Protein AF-0000000074529314 (afdb_homodimer)

Organism: Naegleria gruberi (NCBI:txid5762)

InterPro domains:
  IPR005031 Coenzyme Q-binding protein COQ10, START domain [PF03364] (1-123)
  IPR023393 START-like domain superfamily [G3DSA:3.30.530.20] (1-123)
  IPR044996 Coenzyme Q-binding protein COQ10-like [PTHR12901] (1-123)
  IPR044996 Coenzyme Q-binding protein COQ10-like [cd07813] (1-123)

Structure (mmCIF, N/CA/C/O backbone):
data_AF-0000000074529314-model_v1
#
loop_
_entity.id
_entity.type
_entity.pdbx_description
1 polymer 'Predicted protein'
#
loop_
_atom_site.group_PDB
_atom_site.id
_atom_site.type_symbol
_atom_site.label_atom_id
_atom_site.label_alt_id
_atom_site.label_comp_id
_atom_site.label_asym_id
_atom_site.label_entity_id
_atom_site.label_seq_id
_atom_site.pdbx_PDB_ins_code
_atom_site.Cartn_x
_atom_site.Cartn_y
_atom_site.Cartn_z
_atom_site.occupancy
_atom_site.B_iso_or_equiv
_atom_site.auth_seq_id
_atom_site.auth_comp_id
_atom_site.auth_asym_id
_atom_site.auth_atom_id
_atom_site.pdbx_PDB_model_num
ATOM 1 N N . GLN A 1 1 ? -5.234 12.711 -14.859 1 78.81 1 GLN A N 1
ATOM 2 C CA . GLN A 1 1 ? -4.031 11.891 -14.789 1 78.81 1 GLN A CA 1
ATOM 3 C C . GLN A 1 1 ? -3.893 11.234 -13.422 1 78.81 1 GLN A C 1
ATOM 5 O O . GLN A 1 1 ? -4.531 11.656 -12.453 1 78.81 1 GLN A O 1
ATOM 10 N N . VAL A 1 2 ? -3.234 10.141 -13.375 1 79.94 2 VAL A N 1
ATOM 11 C CA . VAL A 1 2 ? -3.068 9.375 -12.148 1 79.94 2 VAL A CA 1
ATOM 12 C C . VAL A 1 2 ? -2.492 10.266 -11.047 1 79.94 2 VAL A C 1
ATOM 14 O O . VAL A 1 2 ? -2.93 10.203 -9.898 1 79.94 2 VAL A O 1
ATOM 17 N N . PHE A 1 3 ? -1.657 11.188 -11.461 1 88.38 3 PHE A N 1
ATOM 18 C CA . PHE A 1 3 ? -1.06 12.094 -10.484 1 88.38 3 PHE A CA 1
ATOM 19 C C . PHE A 1 3 ? -2.129 12.945 -9.812 1 88.38 3 PHE A C 1
ATOM 21 O O . PHE A 1 3 ? -2.078 13.172 -8.602 1 88.38 3 PHE A O 1
ATOM 28 N N . SER A 1 4 ? -3.033 13.422 -10.562 1 88.38 4 SER A N 1
ATOM 29 C CA . SER A 1 4 ? -4.07 14.305 -10.031 1 88.38 4 SER A CA 1
ATOM 30 C C . SER A 1 4 ? -4.906 13.594 -8.977 1 88.38 4 SER A C 1
ATOM 32 O O . SER A 1 4 ? -5.359 14.219 -8.016 1 88.38 4 SER A O 1
ATOM 34 N N . VAL A 1 5 ? -5.07 12.375 -9.164 1 85.94 5 VAL A N 1
ATOM 35 C CA . VAL A 1 5 ? -5.852 11.594 -8.211 1 85.94 5 VAL A CA 1
ATOM 36 C C . VAL A 1 5 ? -5.062 11.422 -6.918 1 85.94 5 VAL A C 1
ATOM 38 O O . VAL A 1 5 ? -5.578 11.68 -5.828 1 85.94 5 VAL A O 1
ATOM 41 N N . VAL A 1 6 ? -3.807 11.078 -7.059 1 90.19 6 VAL A N 1
ATOM 42 C CA . VAL A 1 6 ? -2.963 10.781 -5.906 1 90.19 6 VAL A CA 1
ATOM 43 C C . VAL A 1 6 ? -2.689 12.055 -5.117 1 90.19 6 VAL A C 1
ATOM 45 O O . VAL A 1 6 ? -2.625 12.031 -3.887 1 90.19 6 VAL A O 1
ATOM 48 N N . SER A 1 7 ? -2.615 13.141 -5.816 1 94.06 7 SER A N 1
ATOM 49 C CA . SER A 1 7 ? -2.232 14.391 -5.164 1 94.06 7 SER A CA 1
ATOM 50 C C . SER A 1 7 ? -3.449 15.109 -4.59 1 94.06 7 SER A C 1
ATOM 52 O O . SER A 1 7 ? -3.309 16.062 -3.814 1 94.06 7 SER A O 1
ATOM 54 N N . ASN A 1 8 ? -4.613 14.648 -4.941 1 92.62 8 ASN A N 1
ATOM 55 C CA . ASN A 1 8 ? -5.824 15.344 -4.52 1 92.62 8 ASN A CA 1
ATOM 56 C C . ASN A 1 8 ? -6.324 14.836 -3.172 1 92.62 8 ASN A C 1
ATOM 58 O O . ASN A 1 8 ? -7.387 14.219 -3.09 1 92.62 8 ASN A O 1
ATOM 62 N N . VAL A 1 9 ? -5.75 15.227 -2.129 1 95.31 9 VAL A N 1
ATOM 63 C CA . VAL A 1 9 ? -6.016 14.773 -0.769 1 95.31 9 VAL A CA 1
ATOM 64 C C . VAL A 1 9 ? -7.434 15.164 -0.362 1 95.31 9 VAL A C 1
ATOM 66 O O . VAL A 1 9 ? -8.125 14.414 0.331 1 95.31 9 VAL A O 1
ATOM 69 N N . ASN A 1 10 ? -7.906 16.25 -0.868 1 95.31 10 ASN A N 1
ATOM 70 C CA . ASN A 1 10 ? -9.227 16.75 -0.509 1 95.31 10 ASN A CA 1
ATOM 71 C C . ASN A 1 10 ? -10.32 15.734 -0.834 1 95.31 10 ASN A C 1
ATOM 73 O O . ASN A 1 10 ? -11.32 15.641 -0.115 1 95.31 10 ASN A O 1
ATOM 77 N N . ASP A 1 11 ? -10.078 14.953 -1.818 1 92.25 11 ASP A N 1
ATOM 78 C CA . ASP A 1 11 ? -11.141 14.086 -2.314 1 92.25 11 ASP A CA 1
ATOM 79 C C . ASP A 1 11 ? -10.938 12.641 -1.855 1 92.25 11 ASP A C 1
ATOM 81 O O . ASP A 1 11 ? -11.742 11.766 -2.164 1 92.25 11 ASP A O 1
ATOM 85 N N . TYR A 1 12 ? -10.016 12.359 -1.067 1 92.81 12 TYR A N 1
ATOM 86 C CA . TYR A 1 12 ? -9.766 10.992 -0.636 1 92.81 12 TYR A CA 1
ATOM 87 C C . TYR A 1 12 ? -10.977 10.414 0.076 1 92.81 12 TYR A C 1
ATOM 89 O O . TYR A 1 12 ? -11.312 9.234 -0.101 1 92.81 12 TYR A O 1
ATOM 97 N N . LYS A 1 13 ? -11.586 11.172 0.808 1 93.38 13 LYS A N 1
ATOM 98 C CA . LYS A 1 13 ? -12.75 10.734 1.578 1 93.38 13 LYS A CA 1
ATOM 99 C C . LYS A 1 13 ? -13.875 10.273 0.66 1 93.38 13 LYS A C 1
ATOM 101 O O . LYS A 1 13 ? -14.766 9.531 1.085 1 93.38 13 LYS A O 1
ATOM 106 N N . LEU A 1 14 ? -13.852 10.641 -0.565 1 87.5 14 LEU A N 1
ATOM 107 C CA . LEU A 1 14 ? -14.914 10.32 -1.514 1 87.5 14 LEU A CA 1
ATOM 108 C C . LEU A 1 14 ? -14.703 8.945 -2.129 1 87.5 14 LEU A C 1
ATOM 110 O O . LEU A 1 14 ? -15.656 8.289 -2.555 1 87.5 14 LEU A O 1
ATOM 114 N N . PHE A 1 15 ? -13.461 8.445 -2.045 1 82.19 15 PHE A N 1
ATOM 115 C CA . PHE A 1 15 ? -13.281 7.242 -2.85 1 82.19 15 PHE A CA 1
ATOM 116 C C . PHE A 1 15 ? -12.406 6.23 -2.119 1 82.19 15 PHE A C 1
ATOM 118 O O . PHE A 1 15 ? -12.258 5.094 -2.57 1 82.19 15 PHE A O 1
ATOM 125 N N . LEU A 1 16 ? -11.805 6.598 -1.088 1 82.12 16 LEU A N 1
ATOM 126 C CA . LEU A 1 16 ? -11.07 5.621 -0.292 1 82.12 16 LEU A CA 1
ATOM 127 C C . LEU A 1 16 ? -11.938 5.086 0.843 1 82.12 16 LEU A C 1
ATOM 129 O O . LEU A 1 16 ? -12.414 5.852 1.681 1 82.12 16 LEU A O 1
ATOM 133 N N . PRO A 1 17 ? -12.086 3.826 0.923 1 80.81 17 PRO A N 1
ATOM 134 C CA . PRO A 1 17 ? -13.047 3.244 1.863 1 80.81 17 PRO A CA 1
ATOM 135 C C . PRO A 1 17 ? -12.664 3.479 3.322 1 80.81 17 PRO A C 1
ATOM 137 O O . PRO A 1 17 ? -13.539 3.586 4.188 1 80.81 17 PRO A O 1
ATOM 140 N N . ASN A 1 18 ? -11.383 3.582 3.656 1 83.69 18 ASN A N 1
ATOM 141 C CA . ASN A 1 18 ? -10.984 3.688 5.055 1 83.69 18 ASN A CA 1
ATOM 142 C C . ASN A 1 18 ? -10.656 5.129 5.438 1 83.69 18 ASN A C 1
ATOM 144 O O . ASN A 1 18 ? -10.117 5.379 6.516 1 83.69 18 ASN A O 1
ATOM 148 N N . VAL A 1 19 ? -11.07 6.008 4.516 1 91.56 19 VAL A N 1
ATOM 149 C CA . VAL A 1 19 ? -10.828 7.418 4.812 1 91.56 19 VAL A CA 1
ATOM 150 C C . VAL A 1 19 ? -12.156 8.117 5.082 1 91.56 19 VAL A C 1
ATOM 152 O O . VAL A 1 19 ? -13.023 8.195 4.199 1 91.56 19 VAL A O 1
ATOM 155 N N . LYS A 1 20 ? -12.32 8.594 6.277 1 94.69 20 LYS A N 1
ATOM 156 C CA . LYS A 1 20 ? -13.562 9.227 6.703 1 94.69 20 LYS A CA 1
ATOM 157 C C . LYS A 1 20 ? -13.562 10.711 6.359 1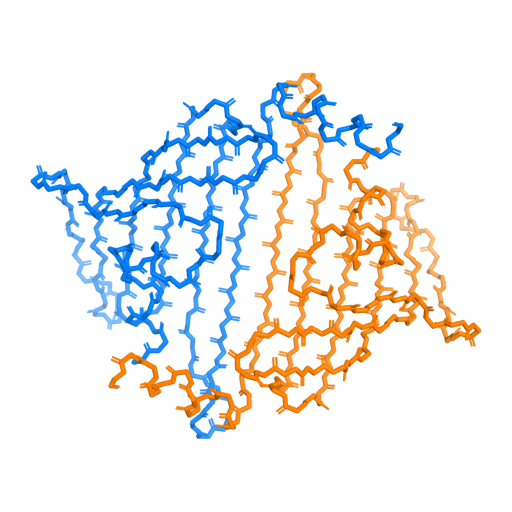 94.69 20 LYS A C 1
ATOM 159 O O . LYS A 1 20 ? -14.617 11.297 6.109 1 94.69 20 LYS A O 1
ATOM 164 N N . ASP A 1 21 ? -12.414 11.289 6.535 1 96.94 21 ASP A N 1
ATOM 165 C CA . ASP A 1 21 ? -12.242 12.703 6.23 1 96.94 21 ASP A CA 1
ATOM 166 C C . ASP A 1 21 ? -10.828 12.992 5.734 1 96.94 21 ASP A C 1
ATOM 168 O O . ASP A 1 21 ? -9.883 12.281 6.098 1 96.94 21 ASP A O 1
ATOM 172 N N . SER A 1 22 ? -10.75 13.984 4.898 1 97.94 22 SER A N 1
ATOM 173 C CA . SER A 1 22 ? -9.461 14.359 4.316 1 97.94 22 SER A CA 1
ATOM 174 C C . SER A 1 22 ? -9.492 15.781 3.779 1 97.94 22 SER A C 1
ATOM 176 O O . SER A 1 22 ? -10.484 16.203 3.186 1 97.94 22 SER A O 1
ATOM 178 N N . ALA A 1 23 ? -8.367 16.547 4.008 1 97.62 23 ALA A N 1
ATOM 179 C CA . ALA A 1 23 ? -8.258 17.875 3.441 1 97.62 23 ALA A CA 1
ATOM 180 C C . ALA A 1 23 ? -6.848 18.438 3.625 1 97.62 23 ALA A C 1
ATOM 182 O O . ALA A 1 23 ? -6.148 18.078 4.574 1 97.62 23 ALA A O 1
ATOM 183 N N . PHE A 1 24 ? -6.469 19.281 2.66 1 97.38 24 PHE A N 1
ATOM 184 C CA . PHE A 1 24 ? -5.336 20.156 2.943 1 97.38 24 PHE A CA 1
ATOM 185 C C . PHE A 1 24 ? -5.695 21.188 4.004 1 97.38 24 PHE A C 1
ATOM 187 O O . PHE A 1 24 ? -6.816 21.703 4.02 1 97.38 24 PHE A O 1
ATOM 194 N N . VAL A 1 25 ? -4.699 21.422 4.867 1 96.25 25 VAL A N 1
ATOM 195 C CA . VAL A 1 25 ? -4.926 22.438 5.887 1 96.25 25 VAL A CA 1
ATOM 196 C C . VAL A 1 25 ? -4.988 23.812 5.238 1 96.25 25 VAL A C 1
ATOM 198 O O . VAL A 1 25 ? -4.047 24.219 4.555 1 96.25 25 VAL A O 1
ATOM 201 N N . LYS A 1 26 ? -6.086 24.422 5.562 1 91.81 26 LYS A N 1
ATOM 202 C CA . LYS A 1 26 ? -6.23 25.781 5.027 1 91.81 26 LYS A CA 1
ATOM 203 C C . LYS A 1 26 ? -5.227 26.734 5.664 1 91.81 26 LYS A C 1
ATOM 205 O O . LYS A 1 26 ? -5.047 26.734 6.887 1 91.81 26 LYS A O 1
ATOM 210 N N . ASN A 1 27 ? -4.57 27.5 4.914 1 90.25 27 ASN A N 1
ATOM 211 C CA . ASN A 1 27 ? -3.598 28.5 5.371 1 90.25 27 ASN A CA 1
ATOM 212 C C . ASN A 1 27 ? -2.467 27.844 6.16 1 90.25 27 ASN A C 1
ATOM 214 O O . ASN A 1 27 ? -1.954 28.422 7.117 1 90.25 27 ASN A O 1
ATOM 218 N N . GLY A 1 28 ? -2.395 26.5 5.922 1 87.38 28 GLY A N 1
ATOM 219 C CA . GLY A 1 28 ? -1.282 25.828 6.574 1 87.38 28 GLY A CA 1
ATOM 220 C C . GLY A 1 28 ? 0.066 26.188 5.98 1 87.38 28 GLY A C 1
ATOM 221 O O . GLY A 1 28 ? 0.138 26.891 4.98 1 87.38 28 GLY A O 1
ATOM 222 N N . LYS A 1 29 ? 1.063 25.766 6.66 1 90.75 29 LYS A N 1
ATOM 223 C CA . LYS A 1 29 ? 2.422 26.016 6.184 1 90.75 29 LYS A CA 1
ATOM 224 C C . LYS A 1 29 ? 2.643 25.406 4.805 1 90.75 29 LYS A C 1
ATOM 226 O O . LYS A 1 29 ? 2.273 24.266 4.562 1 90.75 29 LYS A O 1
ATOM 231 N N . GLU A 1 30 ? 3.104 26.219 3.826 1 94.81 30 GLU A N 1
ATOM 232 C CA . GLU A 1 30 ? 3.443 25.781 2.479 1 94.81 30 GLU A CA 1
ATOM 233 C C . GLU A 1 30 ? 4.852 26.219 2.092 1 94.81 30 GLU A C 1
ATOM 235 O O . GLU A 1 30 ? 5.293 27.312 2.469 1 94.81 30 GLU A O 1
ATOM 240 N N . THR A 1 31 ? 5.562 25.344 1.551 1 97 31 THR A N 1
ATOM 241 C CA . THR A 1 31 ? 6.875 25.703 1.024 1 97 31 THR A CA 1
ATOM 242 C C . THR A 1 31 ? 7.016 25.266 -0.428 1 97 31 THR A C 1
ATOM 244 O O . THR A 1 31 ? 6.352 24.312 -0.862 1 97 31 THR A O 1
ATOM 247 N N . VAL A 1 32 ? 7.809 26.031 -1.172 1 96.56 32 VAL A N 1
ATOM 248 C CA . VAL A 1 32 ? 8.117 25.703 -2.562 1 96.56 32 VAL A CA 1
ATOM 249 C C . VAL A 1 32 ? 9.633 25.688 -2.764 1 96.56 32 VAL A C 1
ATOM 251 O O . VAL A 1 32 ? 10.336 26.609 -2.338 1 96.56 32 VAL A O 1
ATOM 254 N N . SER A 1 33 ? 10.055 24.594 -3.336 1 97.31 33 SER A N 1
ATOM 255 C CA . SER A 1 33 ? 11.492 24.516 -3.58 1 97.31 33 SER A CA 1
ATOM 256 C C . SER A 1 33 ? 11.875 25.203 -4.879 1 97.31 33 SER A C 1
ATOM 258 O O . SER A 1 33 ? 11.008 25.531 -5.699 1 97.31 33 SER A O 1
ATOM 260 N N . GLU A 1 34 ? 13.227 25.484 -4.98 1 96.25 34 GLU A N 1
ATOM 261 C CA . GLU A 1 34 ? 13.742 25.844 -6.293 1 96.25 34 GLU A CA 1
ATOM 262 C C . GLU A 1 34 ? 13.656 24.672 -7.27 1 96.25 34 GLU A C 1
ATOM 264 O O . GLU A 1 34 ? 13.656 23.516 -6.852 1 96.25 34 GLU A O 1
ATOM 269 N N . PRO A 1 35 ? 13.547 24.969 -8.602 1 96.06 35 PRO A N 1
ATOM 270 C CA . PRO A 1 35 ? 13.531 23.875 -9.578 1 96.06 35 PRO A CA 1
ATOM 271 C C . PRO A 1 35 ? 14.781 23.016 -9.516 1 96.06 35 PRO A C 1
ATOM 273 O O . PRO A 1 35 ? 15.883 23.531 -9.281 1 96.06 35 PRO A O 1
ATOM 276 N N . ASP A 1 36 ? 14.539 21.75 -9.656 1 94.5 36 ASP A N 1
ATOM 277 C CA . ASP A 1 36 ? 15.703 20.875 -9.719 1 94.5 36 ASP A CA 1
ATOM 278 C C . ASP A 1 36 ? 16.297 20.859 -11.125 1 94.5 36 ASP A C 1
ATOM 280 O O . ASP A 1 36 ? 16.016 21.75 -11.938 1 94.5 36 ASP A O 1
ATOM 284 N N . LYS A 1 37 ? 17.266 19.953 -11.484 1 94.06 37 LYS A N 1
ATOM 285 C CA . LYS A 1 37 ? 17.984 19.891 -12.758 1 94.06 37 LYS A CA 1
ATOM 286 C C . LYS A 1 37 ? 17.016 19.641 -13.914 1 94.06 37 LYS A C 1
ATOM 288 O O . LYS A 1 37 ? 17.297 20.047 -15.047 1 94.06 37 LYS A O 1
ATOM 293 N N . ASP A 1 38 ? 15.852 19 -13.609 1 94.25 38 ASP A N 1
ATOM 294 C CA . ASP A 1 38 ? 14.875 18.703 -14.648 1 94.25 38 ASP A CA 1
ATOM 295 C C . ASP A 1 38 ? 13.789 19.766 -14.703 1 94.25 38 ASP A C 1
ATOM 297 O O . ASP A 1 38 ? 12.781 19.609 -15.406 1 94.25 38 ASP A O 1
ATOM 301 N N . GLY A 1 39 ? 13.922 20.781 -13.844 1 96.19 39 GLY A N 1
ATOM 302 C CA . GLY A 1 39 ? 12.992 21.891 -13.836 1 96.19 39 GLY A CA 1
ATOM 303 C C . GLY A 1 39 ? 11.758 21.625 -13 1 96.19 39 GLY A C 1
ATOM 304 O O . GLY A 1 39 ?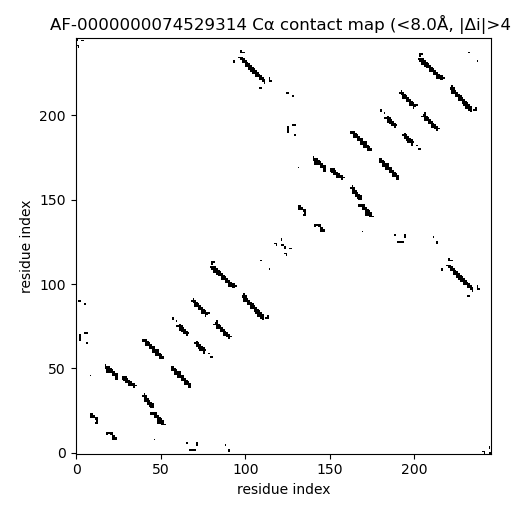 10.781 22.391 -13.062 1 96.19 39 GLY A O 1
ATOM 305 N N . LEU A 1 40 ? 11.789 20.531 -12.266 1 96.5 40 LEU A N 1
ATOM 306 C CA . LEU A 1 40 ? 10.633 20.188 -11.445 1 96.5 40 LEU A CA 1
ATOM 307 C C . LEU A 1 40 ? 10.727 20.859 -10.07 1 96.5 40 LEU A C 1
ATOM 309 O O . LEU A 1 40 ? 11.82 20.984 -9.516 1 96.5 40 LEU A O 1
ATOM 313 N N . VAL A 1 41 ? 9.609 21.234 -9.586 1 97.44 41 VAL A N 1
ATOM 314 C CA . VAL A 1 41 ? 9.531 21.922 -8.305 1 97.44 41 VAL A CA 1
ATOM 315 C C . VAL A 1 41 ? 8.789 21.047 -7.293 1 97.44 41 VAL A C 1
ATOM 317 O O . VAL A 1 41 ? 7.867 20.312 -7.656 1 97.44 41 VAL A O 1
ATOM 320 N N . GLU A 1 42 ? 9.219 21.172 -6.039 1 97.94 42 GLU A N 1
ATOM 321 C CA . GLU A 1 42 ? 8.5 20.516 -4.949 1 97.94 42 GLU A CA 1
ATOM 322 C C . GLU A 1 42 ? 7.684 21.516 -4.141 1 97.94 42 GLU A C 1
ATOM 324 O O . GLU A 1 42 ? 8.172 22.594 -3.805 1 97.94 42 GLU A O 1
ATOM 329 N N . LYS A 1 43 ? 6.5 21.141 -3.93 1 97.81 43 LYS A N 1
ATOM 330 C CA . LYS A 1 43 ? 5.621 21.922 -3.07 1 97.81 43 LYS A CA 1
ATOM 331 C C . LYS A 1 43 ? 5.199 21.125 -1.839 1 97.81 43 LYS A C 1
ATOM 333 O O . LYS A 1 43 ? 4.738 20 -1.957 1 97.81 43 LYS A O 1
ATOM 338 N N . SER A 1 44 ? 5.395 21.734 -0.715 1 98 44 SER A N 1
ATOM 339 C CA . SER A 1 44 ? 5.031 21.062 0.532 1 98 44 SER A CA 1
ATOM 340 C C . SER A 1 44 ? 3.889 21.797 1.232 1 98 44 SER A C 1
ATOM 342 O O . SER A 1 44 ? 3.875 23.031 1.296 1 98 44 SER A O 1
ATOM 344 N N . SER A 1 45 ? 2.945 21.016 1.639 1 97.81 45 SER A N 1
ATOM 345 C CA . SER A 1 45 ? 1.809 21.531 2.404 1 97.81 45 SER A CA 1
ATOM 346 C C . SER A 1 45 ? 1.393 20.547 3.49 1 97.81 45 SER A C 1
ATOM 348 O O . SER A 1 45 ? 1.812 19.375 3.479 1 97.81 45 SER A O 1
ATOM 350 N N . GLU A 1 46 ? 0.565 21.047 4.344 1 97.81 46 GLU A N 1
ATOM 351 C CA . GLU A 1 46 ? 0.014 20.188 5.383 1 97.81 46 GLU A CA 1
ATOM 352 C C . GLU A 1 46 ? -1.391 19.719 5.023 1 97.81 46 GLU A C 1
ATOM 354 O O . GLU A 1 46 ? -2.188 20.484 4.477 1 97.81 46 GLU A O 1
ATOM 359 N N . ALA A 1 47 ? -1.603 18.453 5.324 1 97.75 47 ALA A N 1
ATOM 360 C CA . ALA A 1 47 ? -2.928 17.859 5.137 1 97.75 47 ALA A CA 1
ATOM 361 C C . ALA A 1 47 ? -3.297 16.953 6.301 1 97.75 47 ALA A C 1
ATOM 363 O O . ALA A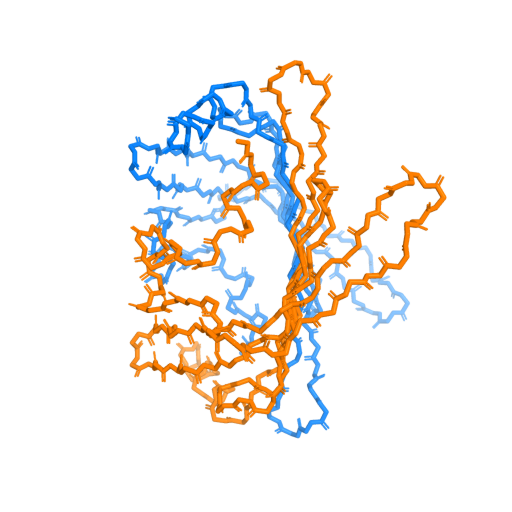 1 47 ? -2.42 16.438 7 1 97.75 47 ALA A O 1
ATOM 364 N N . TYR A 1 48 ? -4.586 16.844 6.5 1 96.5 48 TYR A N 1
ATOM 365 C CA . TYR A 1 48 ? -4.988 15.875 7.516 1 96.5 48 TYR A CA 1
ATOM 366 C C . TYR A 1 48 ? -5.852 14.781 6.91 1 96.5 48 TYR A C 1
ATOM 368 O O . TYR A 1 48 ? -6.465 14.969 5.855 1 96.5 48 TYR A O 1
ATOM 376 N N . LEU A 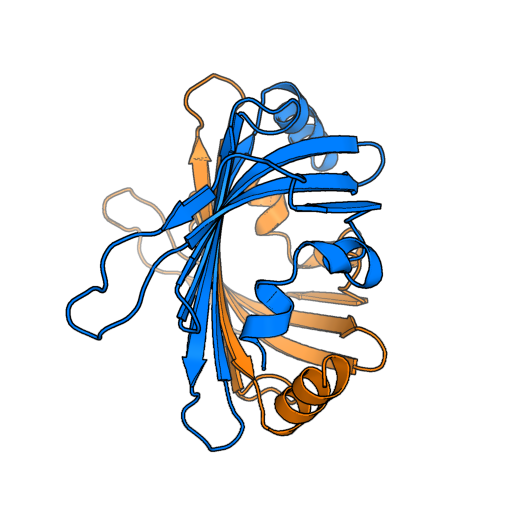1 49 ? -5.836 13.609 7.516 1 96.69 49 LEU A N 1
ATOM 377 C CA . LEU A 1 49 ? -6.672 12.453 7.207 1 96.69 49 LEU A CA 1
ATOM 378 C C . LEU A 1 49 ? -7.324 11.906 8.469 1 96.69 49 LEU A C 1
ATOM 380 O O . LEU A 1 49 ? -6.699 11.867 9.531 1 96.69 49 LEU A O 1
ATOM 384 N N . THR A 1 50 ? -8.586 11.578 8.344 1 96.12 50 THR A N 1
ATOM 385 C CA . THR A 1 50 ? -9.25 10.719 9.32 1 96.12 50 THR A CA 1
ATOM 386 C C . THR A 1 50 ? -9.461 9.32 8.75 1 96.12 50 THR A C 1
ATOM 388 O O . THR A 1 50 ? -10.258 9.133 7.82 1 96.12 50 THR A O 1
ATOM 391 N N . VAL A 1 51 ? -8.664 8.406 9.352 1 91 51 VAL A N 1
ATOM 392 C CA . VAL A 1 51 ? -8.727 7.043 8.844 1 91 51 VAL A CA 1
ATOM 393 C C . VAL A 1 51 ? -9.367 6.133 9.883 1 91 51 VAL A C 1
ATOM 395 O O . VAL A 1 51 ? -9.164 6.316 11.086 1 91 51 VAL A O 1
ATOM 398 N N . GLY A 1 52 ? -10.156 5.125 9.383 1 81.56 52 GLY A N 1
ATOM 399 C CA . GLY A 1 52 ? -10.836 4.23 10.297 1 81.56 52 GLY A CA 1
ATOM 400 C C . GLY A 1 52 ? -10.812 2.779 9.859 1 81.56 52 GLY A C 1
ATOM 401 O O . GLY A 1 52 ? -10.977 2.484 8.672 1 81.56 52 GLY A O 1
ATOM 402 N N . PHE A 1 53 ? -10.484 1.843 10.727 1 75.81 53 PHE A N 1
ATOM 403 C CA . PHE A 1 53 ? -10.688 0.4 10.688 1 75.81 53 PHE A CA 1
ATOM 404 C C . PHE A 1 53 ? -11.344 -0.094 11.969 1 75.81 53 PHE A C 1
ATOM 406 O O . PHE A 1 53 ? -10.664 -0.354 12.961 1 75.81 53 PHE A O 1
ATOM 413 N N . PRO A 1 54 ? -12.656 -0.209 11.836 1 72.81 54 PRO A N 1
ATOM 414 C CA . PRO A 1 54 ? -13.266 -0.512 13.133 1 72.81 54 PRO A CA 1
ATOM 415 C C . PRO A 1 54 ? -12.484 -1.56 13.922 1 72.81 54 PRO A C 1
ATOM 417 O O . PRO A 1 54 ? -11.977 -2.523 13.344 1 72.81 54 PRO A O 1
ATOM 420 N N . PRO A 1 55 ? -12.273 -1.342 15.18 1 77.62 55 PRO A N 1
ATOM 421 C CA . PRO A 1 55 ? -12.852 -0.231 15.938 1 77.62 55 PRO A CA 1
ATOM 422 C C . PRO A 1 55 ? -11.93 0.985 16 1 77.62 55 PRO A C 1
ATOM 424 O O . PRO A 1 55 ? -12.172 1.909 16.781 1 77.62 55 PRO A O 1
ATOM 427 N N . PHE A 1 56 ? -10.883 1.035 15.211 1 81.81 56 PHE A N 1
ATOM 428 C CA . PHE A 1 56 ? -9.891 2.098 15.32 1 81.81 56 PHE A CA 1
ATOM 429 C C . PHE A 1 56 ? -10.195 3.225 14.336 1 81.81 56 PHE A C 1
ATOM 431 O O . PHE A 1 56 ? -10.531 2.973 13.18 1 81.81 56 PHE A O 1
ATOM 438 N N . VAL A 1 57 ? -10.234 4.434 14.922 1 87.75 57 VAL A N 1
ATOM 439 C CA . VAL A 1 57 ? -10.297 5.645 14.109 1 87.75 57 VAL A CA 1
ATOM 440 C C . VAL A 1 57 ? -9.227 6.633 14.57 1 87.75 57 VAL A C 1
ATOM 442 O O . VAL A 1 57 ? -9.023 6.82 15.773 1 87.75 57 VAL A O 1
ATOM 445 N N . GLU A 1 58 ? -8.547 7.258 13.641 1 92.69 58 GLU A N 1
ATOM 446 C CA . GLU A 1 58 ? -7.512 8.219 14 1 92.69 58 GLU A CA 1
ATOM 447 C C . GLU A 1 58 ? -7.445 9.359 12.984 1 92.69 58 GLU A C 1
ATOM 449 O O . GLU A 1 58 ? -7.57 9.133 11.781 1 92.69 58 GLU A O 1
ATOM 454 N N . THR A 1 59 ? -7.355 10.562 13.531 1 94.94 59 THR A N 1
ATOM 455 C CA . THR A 1 59 ? -7.074 11.75 12.727 1 94.94 59 THR A CA 1
ATOM 456 C C . THR A 1 59 ? -5.637 12.211 12.93 1 94.94 59 THR A C 1
ATOM 458 O O . THR A 1 59 ? -5.168 12.312 14.07 1 94.94 59 THR A O 1
ATOM 461 N N . TYR A 1 60 ? -4.973 12.43 11.852 1 95.75 60 TYR A N 1
ATOM 462 C CA . TYR A 1 60 ? -3.59 12.875 11.961 1 95.75 60 TYR A CA 1
ATOM 463 C C . TYR A 1 60 ? -3.23 13.82 10.828 1 95.75 60 TYR A C 1
ATOM 465 O O . TYR A 1 60 ? -3.93 13.875 9.812 1 95.75 60 TYR A O 1
ATOM 473 N N . THR A 1 61 ? -2.18 14.586 11.062 1 96.12 61 THR A N 1
ATOM 474 C CA . THR A 1 61 ? -1.69 15.531 10.062 1 96.12 61 THR A CA 1
ATOM 475 C C . THR A 1 61 ? -0.379 15.039 9.453 1 96.12 61 THR A C 1
ATOM 477 O O . THR A 1 61 ? 0.48 14.508 10.156 1 96.12 61 THR A O 1
ATOM 480 N N . SER A 1 62 ? -0.281 15.242 8.141 1 97.25 62 SER A N 1
ATOM 481 C CA . SER A 1 62 ? 0.935 14.891 7.418 1 97.25 62 SER A CA 1
ATOM 482 C C . SER A 1 62 ? 1.505 16.094 6.68 1 97.25 62 SER A C 1
ATOM 484 O O . SER A 1 62 ? 0.768 17.016 6.328 1 97.25 62 SER A O 1
ATOM 486 N N . THR A 1 63 ? 2.846 16.141 6.57 1 97.81 63 THR A N 1
ATOM 487 C CA . THR A 1 63 ? 3.477 16.984 5.57 1 97.81 63 THR A CA 1
ATOM 488 C C . THR A 1 63 ? 3.477 16.312 4.203 1 97.81 63 THR A C 1
ATOM 490 O O . THR A 1 63 ? 4.07 15.25 4.031 1 97.81 63 THR A O 1
ATOM 493 N N . VAL A 1 64 ? 2.766 16.922 3.244 1 98.19 64 VAL A N 1
ATOM 494 C CA . VAL A 1 64 ? 2.641 16.359 1.901 1 98.19 64 VAL A CA 1
ATOM 495 C C . VAL A 1 64 ? 3.535 17.141 0.935 1 98.19 64 VAL A C 1
ATOM 497 O O . VAL A 1 64 ? 3.434 18.359 0.833 1 98.19 64 VAL A O 1
ATOM 500 N N . THR A 1 65 ? 4.41 16.422 0.285 1 98.44 65 THR A N 1
ATOM 501 C CA . THR A 1 65 ? 5.281 17.031 -0.717 1 98.44 65 THR A CA 1
ATOM 502 C C . THR A 1 65 ? 4.934 16.516 -2.113 1 98.44 65 THR A C 1
ATOM 504 O O . THR A 1 65 ? 4.949 15.312 -2.359 1 98.44 65 THR A O 1
ATOM 507 N N . LEU A 1 66 ? 4.625 17.453 -2.945 1 98.12 66 LEU A N 1
ATOM 508 C CA . LEU A 1 66 ? 4.27 17.125 -4.324 1 98.12 66 LEU A CA 1
ATOM 509 C C . LEU A 1 66 ? 5.383 17.531 -5.281 1 98.12 66 LEU A C 1
ATOM 511 O O . LEU A 1 66 ? 5.891 18.656 -5.211 1 98.12 66 LEU A O 1
ATOM 515 N N . LYS A 1 67 ? 5.84 16.656 -6.055 1 97.56 67 LYS A N 1
ATOM 516 C CA . LYS A 1 67 ? 6.684 16.953 -7.211 1 97.56 67 LYS A CA 1
ATOM 517 C C . LYS A 1 67 ? 5.973 16.578 -8.508 1 97.56 67 LYS A C 1
ATOM 519 O O . LYS A 1 67 ? 6.113 15.461 -9.008 1 97.56 67 LYS A O 1
ATOM 524 N N . GLU A 1 68 ? 5.348 17.5 -9 1 94.44 68 GLU A N 1
ATOM 525 C CA . GLU A 1 68 ? 4.496 17.281 -10.164 1 94.44 68 GLU A CA 1
ATOM 526 C C . GLU A 1 68 ? 5.328 17.078 -11.43 1 94.44 68 GLU A C 1
ATOM 528 O O . GLU A 1 68 ? 6.234 17.875 -11.711 1 94.44 68 GLU A O 1
ATOM 533 N N . PRO A 1 69 ? 4.863 16.016 -12.094 1 93.06 69 PRO A N 1
ATOM 534 C CA . PRO A 1 69 ? 3.875 14.945 -11.953 1 93.06 69 PRO A CA 1
ATOM 535 C C . PRO A 1 69 ? 4.5 13.609 -11.555 1 93.06 69 PRO A C 1
ATOM 537 O O . PRO A 1 69 ? 4.055 12.555 -12 1 93.06 69 PRO A O 1
ATOM 540 N N . VAL A 1 70 ? 5.539 13.703 -10.758 1 93.94 70 VAL A N 1
ATOM 541 C CA . VAL A 1 70 ? 6.395 12.523 -10.625 1 93.94 70 VAL A CA 1
ATOM 542 C C . VAL A 1 70 ? 6.102 11.82 -9.297 1 93.94 70 VAL A C 1
ATOM 544 O O . VAL A 1 70 ? 6.02 10.594 -9.25 1 93.94 70 VAL A O 1
ATOM 547 N N . SER A 1 71 ? 5.953 12.641 -8.281 1 97.25 71 SER A N 1
ATOM 548 C CA . SER A 1 71 ? 5.898 11.938 -7.004 1 97.25 71 SER A CA 1
ATOM 549 C C . SER A 1 71 ? 5.043 12.688 -5.992 1 97.25 71 SER A C 1
ATOM 551 O O . SER A 1 71 ? 4.855 13.898 -6.113 1 97.25 71 SER A O 1
ATOM 553 N N . VAL A 1 72 ? 4.547 11.961 -5.043 1 97.56 72 VAL A N 1
ATOM 554 C CA . VAL A 1 72 ? 3.822 12.438 -3.869 1 97.56 72 VAL A CA 1
ATOM 555 C C . VAL A 1 72 ? 4.367 11.766 -2.613 1 97.56 72 VAL A C 1
ATOM 557 O O . VAL A 1 72 ? 4.457 10.539 -2.549 1 97.56 72 VAL A O 1
ATOM 560 N N . ARG A 1 73 ? 4.75 12.641 -1.648 1 98.31 73 ARG A N 1
ATOM 561 C CA . ARG A 1 73 ? 5.258 12.117 -0.385 1 98.31 73 ARG A CA 1
ATOM 562 C C . ARG A 1 73 ? 4.473 12.672 0.796 1 98.31 73 ARG A C 1
ATOM 564 O O . ARG A 1 73 ? 4.148 13.867 0.823 1 98.31 73 ARG A O 1
ATOM 571 N N . ALA A 1 74 ? 4.133 11.758 1.723 1 98.19 74 ALA A N 1
ATOM 572 C CA . ALA A 1 74 ? 3.473 12.18 2.955 1 98.19 74 ALA A CA 1
ATOM 573 C C . ALA A 1 74 ? 4.172 11.594 4.18 1 98.19 74 ALA A C 1
ATOM 575 O O . ALA A 1 74 ? 4.453 10.391 4.227 1 98.19 74 ALA A O 1
ATOM 576 N N . VAL A 1 75 ? 4.418 12.469 5.156 1 97.62 75 VAL A N 1
ATOM 577 C CA . VAL A 1 75 ? 5.105 12.031 6.367 1 97.62 75 VAL A CA 1
ATOM 578 C C . VAL A 1 75 ? 4.355 12.531 7.598 1 97.62 75 VAL A C 1
ATOM 580 O O . VAL A 1 75 ? 3.992 13.711 7.676 1 97.62 75 VAL A O 1
ATOM 583 N N . SER A 1 76 ? 4.098 11.578 8.477 1 96.31 76 SER A N 1
ATOM 584 C CA . SER A 1 76 ? 3.457 11.898 9.75 1 96.31 76 SER A CA 1
ATOM 585 C C . SER A 1 76 ? 4.152 11.195 10.906 1 96.31 76 SER A C 1
ATOM 587 O O . SER A 1 76 ? 4.68 10.094 10.75 1 96.31 76 SER A O 1
ATOM 589 N N . GLN A 1 77 ? 4.09 11.883 12 1 92.56 77 GLN A N 1
ATOM 590 C CA . GLN A 1 77 ? 4.703 11.305 13.195 1 92.56 77 GLN A CA 1
ATOM 591 C C . GLN A 1 77 ? 3.861 11.578 14.438 1 92.56 77 GLN A C 1
ATOM 593 O O . GLN A 1 77 ? 3.004 12.461 14.43 1 92.56 77 GLN A O 1
ATOM 598 N N . ASN A 1 78 ? 4.113 10.781 15.438 1 86.75 78 ASN A N 1
ATOM 599 C CA . ASN A 1 78 ? 3.57 10.961 16.781 1 86.75 78 ASN A CA 1
ATOM 600 C C . ASN A 1 78 ? 2.045 10.93 16.781 1 86.75 78 ASN A C 1
ATOM 602 O O . ASN A 1 78 ? 1.399 11.82 17.344 1 86.75 78 ASN A O 1
ATOM 606 N N . MET A 1 79 ? 1.552 9.914 16.094 1 89.06 79 MET A N 1
ATOM 607 C CA . MET A 1 79 ? 0.113 9.664 16.094 1 89.06 79 MET A CA 1
ATOM 608 C C . MET A 1 79 ? -0.261 8.648 17.172 1 89.06 79 MET A C 1
ATOM 610 O O . MET A 1 79 ? 0.613 8.094 17.828 1 89.06 79 MET A O 1
ATOM 614 N N . LYS A 1 80 ? -1.465 8.508 17.391 1 87.19 80 LYS A N 1
ATOM 615 C CA . LYS A 1 80 ? -1.962 7.598 18.406 1 87.19 80 LYS A CA 1
ATOM 616 C C . LYS A 1 80 ? -1.668 6.145 18.047 1 87.19 80 LYS A C 1
ATOM 618 O O . LYS A 1 80 ? -1.169 5.379 18.859 1 87.19 80 LYS A O 1
ATOM 623 N N . LEU A 1 81 ? -1.929 5.801 16.797 1 84.19 81 LEU A N 1
ATOM 624 C CA . LEU A 1 81 ? -1.84 4.41 16.359 1 84.19 81 LEU A CA 1
ATOM 625 C C . LEU A 1 81 ? -0.463 4.109 15.781 1 84.19 81 LEU A C 1
ATOM 627 O O . LEU A 1 81 ? 0.012 2.975 15.859 1 84.19 81 LEU A O 1
ATOM 631 N N . PHE A 1 82 ? 0.201 5.105 15.211 1 88.19 82 PHE A N 1
ATOM 632 C CA . PHE A 1 82 ? 1.496 4.902 14.578 1 88.19 82 PHE A CA 1
ATOM 633 C C . PHE A 1 82 ? 2.518 5.91 15.086 1 88.19 82 PHE A C 1
ATOM 635 O O . PHE A 1 82 ? 2.244 7.109 15.133 1 88.19 82 PHE A O 1
ATOM 642 N N . ASN A 1 83 ? 3.637 5.363 15.43 1 89.88 83 ASN A N 1
ATOM 643 C CA . ASN A 1 83 ? 4.723 6.262 15.812 1 89.88 83 ASN A CA 1
ATOM 644 C C . ASN A 1 83 ? 5.23 7.062 14.625 1 89.88 83 ASN A C 1
ATOM 646 O O . ASN A 1 83 ? 5.641 8.219 14.773 1 89.88 83 ASN A O 1
ATOM 650 N N . LYS A 1 84 ? 5.23 6.402 13.539 1 93.38 84 LYS A N 1
ATOM 651 C CA . LYS A 1 84 ? 5.66 7.004 12.281 1 93.38 84 LYS A CA 1
ATOM 652 C C . LYS A 1 84 ? 4.902 6.41 11.102 1 93.38 84 LYS A C 1
ATOM 654 O O . LYS A 1 84 ? 4.672 5.199 11.047 1 93.38 84 LYS A O 1
ATOM 659 N N . LEU A 1 85 ? 4.539 7.285 10.211 1 94.75 85 LEU A N 1
ATOM 660 C CA . LEU A 1 85 ? 3.918 6.871 8.953 1 94.75 85 LEU A CA 1
ATOM 661 C C . LEU A 1 85 ? 4.449 7.695 7.785 1 94.75 85 LEU A C 1
ATOM 663 O O . LEU A 1 85 ? 4.324 8.922 7.777 1 94.75 85 LEU A O 1
ATOM 667 N N . SER A 1 86 ? 5.066 7.086 6.898 1 96.5 86 SER A N 1
ATOM 668 C CA . SER A 1 86 ? 5.543 7.742 5.684 1 96.5 86 SER A CA 1
ATOM 669 C C . SER A 1 86 ? 5.121 6.973 4.438 1 96.5 86 SER A C 1
ATOM 671 O O . SER A 1 86 ? 5.215 5.742 4.398 1 96.5 86 SER A O 1
ATOM 673 N N . ASN A 1 87 ? 4.523 7.66 3.518 1 96.44 87 ASN A N 1
ATOM 674 C CA . ASN A 1 87 ? 4.168 7.051 2.24 1 96.44 87 ASN A CA 1
ATOM 675 C C . ASN A 1 87 ? 4.75 7.832 1.065 1 96.44 87 ASN A C 1
ATOM 677 O O . ASN A 1 87 ? 4.898 9.055 1.141 1 96.44 87 ASN A O 1
ATOM 681 N N . TYR A 1 88 ? 5.117 7.094 0.058 1 97.5 88 TYR A N 1
ATOM 682 C CA . TYR A 1 88 ? 5.746 7.664 -1.128 1 97.5 88 TYR A CA 1
ATOM 683 C C . TYR A 1 88 ? 5.184 7.035 -2.398 1 97.5 88 TYR A C 1
ATOM 685 O O . TYR A 1 88 ? 5.234 5.816 -2.57 1 97.5 88 TYR A O 1
ATOM 693 N N . TRP A 1 89 ? 4.66 7.93 -3.242 1 96.62 89 TRP A N 1
ATOM 694 C CA . TRP A 1 89 ? 4.148 7.531 -4.547 1 96.62 89 TRP A CA 1
ATOM 695 C C . TRP A 1 89 ? 5.059 8.023 -5.664 1 96.62 89 TRP A C 1
ATOM 697 O O . TRP A 1 89 ? 5.496 9.18 -5.652 1 96.62 89 TRP A O 1
ATOM 707 N N . THR A 1 90 ? 5.344 7.176 -6.594 1 96.62 90 THR A N 1
ATOM 708 C CA . THR A 1 90 ? 6 7.582 -7.832 1 96.62 90 THR A CA 1
ATOM 709 C C . THR A 1 90 ? 5.164 7.168 -9.047 1 96.62 90 THR A C 1
ATOM 711 O O . THR A 1 90 ? 4.676 6.039 -9.109 1 96.62 90 THR A O 1
ATOM 714 N N . ILE A 1 91 ? 5.043 8.102 -9.93 1 92.88 91 ILE A N 1
ATOM 715 C CA . ILE A 1 91 ? 4.203 7.895 -11.109 1 92.88 91 ILE A CA 1
ATOM 716 C C . ILE A 1 91 ? 5.043 8.062 -12.375 1 92.88 91 ILE A C 1
ATOM 718 O O . ILE A 1 91 ? 5.734 9.07 -12.539 1 92.88 91 ILE A O 1
ATOM 722 N N . ALA A 1 92 ? 4.969 7.043 -13.133 1 91.12 92 ALA A N 1
ATOM 723 C CA . ALA A 1 92 ? 5.719 7.07 -14.391 1 91.12 92 ALA A CA 1
ATOM 724 C C . ALA A 1 92 ? 4.875 6.547 -15.547 1 91.12 92 ALA A C 1
ATOM 726 O O . ALA A 1 92 ? 3.861 5.875 -15.328 1 91.12 92 ALA A O 1
ATOM 727 N N . GLU A 1 93 ? 5.305 6.953 -16.688 1 85.62 93 GLU A N 1
ATOM 728 C CA . GLU A 1 93 ? 4.668 6.387 -17.875 1 85.62 93 GLU A CA 1
ATOM 729 C C . GLU A 1 93 ? 4.965 4.895 -18 1 85.62 93 GLU A C 1
ATOM 731 O O . GLU A 1 93 ? 6.039 4.434 -17.609 1 85.62 93 GLU A O 1
ATOM 736 N N . GLY A 1 94 ? 3.961 4.238 -18.562 1 81.56 94 GLY A N 1
ATOM 737 C CA . GLY A 1 94 ? 4.176 2.824 -18.812 1 81.56 94 GLY A CA 1
ATOM 738 C C . GLY A 1 94 ? 4.855 2.555 -20.141 1 81.56 94 GLY A C 1
ATOM 739 O O . GLY A 1 94 ? 5.219 3.49 -20.859 1 81.56 94 GLY A O 1
ATOM 740 N N . PRO A 1 95 ? 5.152 1.215 -20.297 1 78.06 95 PRO A N 1
ATOM 741 C CA . PRO A 1 95 ? 5.863 0.827 -21.531 1 78.06 95 PRO A CA 1
ATOM 742 C C . PRO A 1 95 ? 5.043 1.088 -22.781 1 78.06 95 PRO A C 1
ATOM 744 O O . PRO A 1 95 ? 5.609 1.331 -23.859 1 78.06 95 PRO A O 1
ATOM 747 N N . ALA A 1 96 ? 3.738 0.903 -22.641 1 81.06 96 ALA A N 1
ATOM 748 C CA . ALA A 1 96 ? 2.865 1.127 -23.797 1 81.06 96 ALA A CA 1
ATOM 749 C C . ALA A 1 96 ? 2.07 2.42 -23.641 1 81.06 96 ALA A C 1
ATOM 751 O O . ALA A 1 96 ? 2 2.982 -22.531 1 81.06 96 ALA A O 1
ATOM 752 N N . GLU A 1 97 ? 1.552 2.871 -24.703 1 81.38 97 GLU A N 1
ATOM 753 C CA . GLU A 1 97 ? 0.716 4.066 -24.672 1 81.38 97 GLU A CA 1
ATOM 754 C C . GLU A 1 97 ? -0.502 3.869 -23.781 1 81.38 97 GLU A C 1
ATOM 756 O O . GLU A 1 97 ? -1.102 2.791 -23.766 1 81.38 97 GLU A O 1
ATOM 761 N N . ASN A 1 98 ? -0.772 4.832 -23.047 1 79.88 98 ASN A N 1
ATOM 762 C CA . ASN A 1 98 ? -1.941 4.797 -22.172 1 79.88 98 ASN A CA 1
ATOM 763 C C . ASN A 1 98 ? -1.784 3.758 -21.062 1 79.88 98 ASN A C 1
ATOM 765 O O . ASN A 1 98 ? -2.732 3.041 -20.75 1 79.88 98 ASN A O 1
ATOM 769 N N . THR A 1 99 ? -0.516 3.555 -20.75 1 81.56 99 THR A N 1
ATOM 770 C CA . THR A 1 99 ? -0.223 2.76 -19.562 1 81.56 99 THR A CA 1
ATOM 771 C C . THR A 1 99 ? 0.555 3.582 -18.547 1 81.56 99 THR A C 1
ATOM 773 O O . THR A 1 99 ? 1.104 4.637 -18.875 1 81.56 99 THR A O 1
ATOM 776 N N . CYS A 1 100 ? 0.514 3.199 -17.438 1 87.5 100 CYS A N 1
ATOM 777 C CA . CYS A 1 100 ? 1.152 3.926 -16.344 1 87.5 100 CYS A CA 1
ATOM 778 C C . CYS A 1 100 ? 1.75 2.965 -15.328 1 87.5 100 CYS A C 1
ATOM 780 O O . CYS A 1 100 ? 1.168 1.916 -15.047 1 87.5 100 CYS A O 1
ATOM 782 N N . ARG A 1 101 ? 2.943 3.369 -14.906 1 89.38 101 ARG A N 1
ATOM 783 C CA . ARG A 1 101 ? 3.576 2.631 -13.812 1 89.38 101 ARG A CA 1
ATOM 784 C C . ARG A 1 101 ? 3.512 3.416 -12.508 1 89.38 101 ARG A C 1
ATOM 786 O O . ARG A 1 101 ? 3.867 4.598 -12.477 1 89.38 101 ARG A O 1
ATOM 793 N N . LEU A 1 102 ? 2.98 2.752 -11.562 1 91.56 102 LEU A N 1
ATOM 794 C CA . LEU A 1 102 ? 2.863 3.361 -10.242 1 91.56 102 LEU A CA 1
ATOM 795 C C . LEU A 1 102 ? 3.59 2.529 -9.188 1 91.56 102 LEU A C 1
ATOM 797 O O . LEU A 1 102 ? 3.455 1.304 -9.156 1 91.56 102 LEU A O 1
ATOM 801 N N . THR A 1 103 ? 4.461 3.217 -8.445 1 94.62 103 THR A N 1
ATOM 802 C CA . THR A 1 103 ? 5.062 2.57 -7.285 1 94.62 103 THR A CA 1
ATOM 803 C C . THR A 1 103 ? 4.613 3.254 -5.996 1 94.62 103 THR A C 1
ATOM 805 O O . THR A 1 103 ? 4.484 4.48 -5.949 1 94.62 103 THR A O 1
ATOM 808 N N . PHE A 1 104 ? 4.309 2.527 -5.059 1 95.31 104 PHE A N 1
ATOM 809 C CA . PHE A 1 104 ? 3.883 3.008 -3.75 1 95.31 104 PHE A CA 1
ATOM 810 C C . PHE A 1 104 ? 4.688 2.344 -2.641 1 95.31 104 PHE A C 1
ATOM 812 O O . PHE A 1 104 ? 4.828 1.119 -2.617 1 95.31 104 PHE A O 1
ATOM 819 N N . HIS A 1 105 ? 5.215 3.24 -1.825 1 95.88 105 HIS A N 1
ATOM 820 C CA . HIS A 1 105 ? 5.973 2.787 -0.663 1 95.88 105 HIS A CA 1
ATOM 821 C C . HIS A 1 105 ? 5.398 3.365 0.626 1 95.88 105 HIS A C 1
ATOM 823 O O . HIS A 1 105 ? 5.133 4.566 0.709 1 95.88 105 HIS A O 1
ATOM 829 N N . VAL A 1 106 ? 5.145 2.48 1.593 1 95.69 106 VAL A N 1
ATOM 830 C CA . VAL A 1 106 ? 4.688 2.945 2.898 1 95.69 106 VAL A CA 1
ATOM 831 C C . VAL A 1 106 ? 5.578 2.363 3.994 1 95.69 10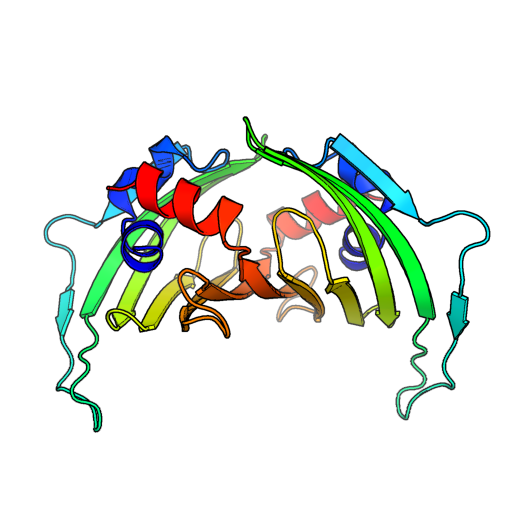6 VAL A C 1
ATOM 833 O O . VAL A 1 106 ? 5.977 1.198 3.926 1 95.69 106 VAL A O 1
ATOM 836 N N . ASP A 1 107 ? 5.988 3.215 4.852 1 94.38 107 ASP A N 1
ATOM 837 C CA . ASP A 1 107 ? 6.758 2.881 6.043 1 94.38 107 ASP A CA 1
ATOM 838 C C . ASP A 1 107 ? 6.02 3.305 7.312 1 94.38 107 ASP A C 1
ATOM 840 O O . ASP A 1 107 ? 5.688 4.48 7.477 1 94.38 107 ASP A O 1
ATOM 844 N N . PHE A 1 108 ? 5.727 2.266 8.148 1 91.19 108 PHE A N 1
ATOM 845 C CA . PHE A 1 108 ? 5.07 2.689 9.383 1 91.19 108 PHE A CA 1
ATOM 846 C C . PHE A 1 108 ? 5.586 1.887 10.57 1 91.19 108 PHE A C 1
ATOM 848 O O . PHE A 1 108 ? 6.09 0.773 10.406 1 91.19 108 PHE A O 1
ATOM 855 N N . GLU A 1 109 ? 5.539 2.549 11.617 1 90 109 GLU A N 1
ATOM 856 C CA . GLU A 1 109 ? 5.836 1.976 12.93 1 90 109 GLU A CA 1
ATOM 857 C C . GLU A 1 109 ? 4.609 2.014 13.836 1 90 109 GLU A C 1
ATOM 859 O O . GLU A 1 109 ? 4.082 3.088 14.133 1 90 109 GLU A O 1
ATOM 864 N N . PHE A 1 110 ? 4.242 0.778 14.219 1 86.62 110 PHE A N 1
ATOM 865 C CA . PHE A 1 110 ? 3.098 0.705 15.117 1 86.62 110 PHE A CA 1
ATOM 866 C C . PHE A 1 110 ? 3.471 1.191 16.516 1 86.62 110 PHE A C 1
ATOM 868 O O . PHE A 1 110 ? 4.57 0.917 17 1 86.62 110 PHE A O 1
ATOM 875 N N . SER A 1 111 ? 2.459 1.867 17.078 1 84.5 111 SER A N 1
ATOM 876 C CA . SER A 1 111 ? 2.57 2.111 18.5 1 84.5 111 SER A CA 1
ATOM 877 C C . SER A 1 111 ? 2.275 0.846 19.312 1 84.5 111 SER A C 1
ATOM 879 O O . SER A 1 111 ? 1.813 -0.152 18.75 1 84.5 111 SER A O 1
ATOM 881 N N . SER A 1 112 ? 2.527 0.917 20.562 1 80.25 112 SER A N 1
ATOM 882 C CA . SER A 1 112 ? 2.301 -0.236 21.422 1 80.25 112 SER A CA 1
ATOM 883 C C . SER A 1 112 ? 0.827 -0.626 21.453 1 80.25 112 SER A C 1
ATOM 885 O O . SER A 1 112 ? 0.494 -1.811 21.516 1 80.25 112 SER A O 1
ATOM 887 N N . LYS A 1 113 ? -0.005 0.277 21.422 1 79.56 113 LYS A N 1
ATOM 888 C CA . LYS A 1 113 ? -1.444 0.04 21.484 1 79.56 113 LYS A CA 1
ATOM 889 C C . LYS A 1 113 ? -1.922 -0.751 20.266 1 79.56 113 LYS A C 1
ATOM 891 O O . LYS A 1 113 ? -2.596 -1.773 20.406 1 79.56 113 LYS A O 1
ATOM 896 N N . LEU A 1 114 ? -1.583 -0.333 19.109 1 76.88 114 LEU A N 1
ATOM 897 C CA . LEU A 1 114 ? -2.01 -1.015 17.891 1 76.88 114 LEU A CA 1
ATOM 898 C C . LEU A 1 114 ? -1.317 -2.367 17.75 1 76.88 114 LEU A C 1
ATOM 900 O O . LEU A 1 114 ? -1.94 -3.35 17.344 1 76.88 114 LEU A O 1
ATOM 904 N N . TYR A 1 115 ? -0.123 -2.289 18.172 1 77.94 115 TYR A N 1
ATOM 905 C CA . TYR A 1 115 ? 0.645 -3.525 18.078 1 77.94 115 TYR A CA 1
ATOM 906 C C . TYR A 1 115 ? -0.034 -4.648 18.859 1 77.94 115 TYR A C 1
ATOM 908 O O . TYR A 1 115 ? -0.222 -5.75 18.328 1 77.94 115 TYR A O 1
ATOM 916 N N . GLN A 1 116 ? -0.356 -4.367 19.984 1 77.31 116 GLN A N 1
ATOM 917 C CA . GLN A 1 116 ? -0.981 -5.367 20.844 1 77.31 116 GLN A CA 1
ATOM 918 C C . GLN A 1 116 ? -2.291 -5.867 20.234 1 77.31 116 GLN A C 1
ATOM 920 O O . GLN A 1 116 ? -2.574 -7.066 20.266 1 77.31 116 GLN A O 1
ATOM 925 N N . HIS A 1 117 ? -3 -4.973 19.703 1 75.75 117 HIS A N 1
ATOM 926 C CA . HIS A 1 117 ? -4.285 -5.34 19.109 1 75.75 117 HIS A CA 1
ATOM 927 C C . HIS A 1 117 ? -4.102 -6.227 17.891 1 75.75 117 HIS A C 1
ATOM 929 O O . HIS A 1 117 ? -4.789 -7.242 17.75 1 75.75 117 HIS A O 1
ATOM 935 N N . VAL A 1 118 ? -3.232 -5.82 17.031 1 72.81 118 VAL A N 1
ATOM 936 C CA . VAL A 1 118 ? -2.986 -6.582 15.812 1 72.81 118 VAL A CA 1
ATOM 937 C C . VAL A 1 118 ? -2.426 -7.957 16.172 1 72.81 118 VAL A C 1
ATOM 939 O O . VAL A 1 118 ? -2.812 -8.961 15.57 1 72.81 118 VAL A O 1
ATOM 942 N N . ALA A 1 119 ? -1.649 -7.98 17.141 1 72.38 119 ALA A N 1
ATOM 943 C CA . ALA A 1 119 ? -1.076 -9.242 17.609 1 72.38 119 ALA A CA 1
ATOM 944 C C . ALA A 1 119 ? -2.16 -10.172 18.141 1 72.38 119 ALA A C 1
ATOM 946 O O . ALA A 1 119 ? -2.096 -11.391 17.953 1 72.38 119 ALA A O 1
ATOM 947 N N . ASN A 1 120 ? -3.119 -9.57 18.703 1 73.38 120 ASN A N 1
ATOM 948 C CA . ASN A 1 120 ? -4.176 -10.352 19.328 1 73.38 120 ASN A CA 1
ATOM 949 C C . ASN A 1 120 ? -5.168 -10.883 18.297 1 73.38 120 ASN A C 1
ATOM 951 O O . ASN A 1 120 ? -5.883 -11.859 18.562 1 73.38 120 ASN A O 1
ATOM 955 N N . MET A 1 121 ? -5.355 -10.188 17.281 1 63.34 121 MET A N 1
ATOM 956 C CA . MET A 1 121 ? -6.289 -10.617 16.25 1 63.34 121 MET A CA 1
ATOM 957 C C . MET A 1 121 ? -5.898 -11.984 15.695 1 63.34 121 MET A C 1
ATOM 959 O O . MET A 1 121 ? -6.754 -12.742 15.242 1 63.34 121 MET A O 1
ATOM 963 N N . PHE A 1 122 ? -4.633 -12.273 15.578 1 57.22 122 PHE A N 1
ATOM 964 C CA . PHE A 1 122 ? -4.219 -13.516 14.938 1 57.22 122 PHE A CA 1
ATOM 965 C C . PHE A 1 122 ? -3.736 -14.523 15.969 1 57.22 122 PHE A C 1
ATOM 967 O O . PHE A 1 122 ? -3.439 -15.672 15.633 1 57.22 122 PHE A O 1
ATOM 974 N N . PHE A 1 123 ? -3.455 -14.055 17.078 1 54.25 123 PHE A N 1
ATOM 975 C CA . PHE A 1 123 ? -3.119 -15.039 18.094 1 54.25 123 PHE A CA 1
ATOM 976 C C . PHE A 1 123 ? -4.312 -15.305 19 1 54.25 123 PHE A C 1
ATOM 978 O O . PHE A 1 123 ? -5.195 -14.453 19.141 1 54.25 123 PHE A O 1
ATOM 985 N N . GLN B 1 1 ? 1.952 -12.945 15.227 1 78.81 1 GLN B N 1
ATOM 986 C CA . GLN B 1 1 ? 2.922 -11.953 14.797 1 78.81 1 GLN B CA 1
ATOM 987 C C . GLN B 1 1 ? 2.502 -11.312 13.469 1 78.81 1 GLN B C 1
ATOM 989 O O . GLN B 1 1 ? 1.665 -11.867 12.75 1 78.81 1 GLN B O 1
ATOM 994 N N . VAL B 1 2 ? 2.918 -10.148 13.25 1 79.88 2 VAL B N 1
ATOM 995 C CA . VAL B 1 2 ? 2.555 -9.391 12.055 1 79.88 2 VAL B CA 1
ATOM 996 C C . VAL B 1 2 ? 2.889 -10.211 10.805 1 79.88 2 VAL B C 1
ATOM 998 O O . VAL B 1 2 ? 2.102 -10.25 9.859 1 79.88 2 VAL B O 1
ATOM 1001 N N . PHE B 1 3 ? 3.959 -10.961 10.898 1 88.19 3 PHE B N 1
ATOM 1002 C CA . PHE B 1 3 ? 4.355 -11.781 9.766 1 88.19 3 PHE B CA 1
ATOM 1003 C C . PHE B 1 3 ? 3.287 -12.82 9.445 1 88.19 3 PHE B C 1
ATOM 1005 O O . PHE B 1 3 ? 2.986 -13.078 8.281 1 88.19 3 PHE B O 1
ATOM 1012 N N . SER B 1 4 ? 2.762 -13.414 10.438 1 88.38 4 SER B N 1
ATOM 1013 C CA . SER B 1 4 ? 1.775 -14.469 10.25 1 88.38 4 SER B CA 1
ATOM 1014 C C . SER B 1 4 ? 0.535 -13.945 9.531 1 88.38 4 SER B C 1
ATOM 1016 O O . SER B 1 4 ? -0.092 -14.672 8.758 1 88.38 4 SER B O 1
ATOM 1018 N N . VAL B 1 5 ? 0.241 -12.773 9.789 1 86 5 VAL B N 1
ATOM 1019 C CA . VAL B 1 5 ? -0.924 -12.164 9.156 1 86 5 VAL B CA 1
ATOM 1020 C C . VAL B 1 5 ? -0.631 -11.891 7.684 1 86 5 VAL B C 1
ATOM 1022 O O . VAL B 1 5 ? -1.417 -12.258 6.809 1 86 5 VAL B O 1
ATOM 1025 N N . VAL B 1 6 ? 0.522 -11.336 7.422 1 90.44 6 VAL B N 1
ATOM 1026 C CA . VAL B 1 6 ? 0.888 -10.93 6.066 1 90.44 6 VAL B CA 1
ATOM 1027 C C . VAL B 1 6 ? 1.104 -12.172 5.199 1 90.44 6 VAL B C 1
ATOM 1029 O O . VAL B 1 6 ? 0.765 -12.172 4.012 1 90.44 6 VAL B O 1
ATOM 1032 N N . SER B 1 7 ? 1.576 -13.211 5.809 1 94.06 7 SER B N 1
ATOM 1033 C CA . SER B 1 7 ? 1.931 -14.391 5.035 1 94.06 7 SER B CA 1
ATOM 1034 C C . SER B 1 7 ? 0.731 -15.32 4.863 1 94.06 7 SER B C 1
ATOM 1036 O O . SER B 1 7 ? 0.77 -16.25 4.055 1 94.06 7 SER B O 1
ATOM 1038 N N . ASN B 1 8 ? -0.309 -15.047 5.574 1 92.62 8 ASN B N 1
ATOM 1039 C CA . ASN B 1 8 ? -1.458 -15.945 5.551 1 92.62 8 ASN B CA 1
ATOM 1040 C C . ASN B 1 8 ? -2.441 -15.562 4.445 1 92.62 8 ASN B C 1
ATOM 1042 O O . ASN B 1 8 ? -3.559 -15.125 4.73 1 92.62 8 ASN B O 1
ATOM 1046 N N . VAL B 1 9 ? -2.16 -15.875 3.266 1 95.31 9 VAL B N 1
ATOM 1047 C CA . VAL B 1 9 ? -2.924 -15.508 2.076 1 95.31 9 VAL B CA 1
ATOM 1048 C C . VAL B 1 9 ? -4.312 -16.141 2.137 1 95.31 9 VAL B C 1
ATOM 1050 O O . VAL B 1 9 ? -5.297 -15.531 1.719 1 95.31 9 VAL B O 1
ATOM 1053 N N . ASN B 1 10 ? -4.414 -17.266 2.748 1 95.38 10 ASN B N 1
ATOM 1054 C CA . ASN B 1 10 ? -5.68 -18 2.818 1 95.38 10 ASN B CA 1
ATOM 1055 C C . ASN B 1 10 ? -6.762 -17.172 3.504 1 95.38 10 ASN B C 1
ATOM 1057 O O . ASN B 1 10 ? -7.938 -17.266 3.145 1 95.38 10 ASN B O 1
ATOM 1061 N N . ASP B 1 11 ? -6.352 -16.328 4.379 1 92.12 11 ASP B N 1
ATOM 1062 C CA . ASP B 1 11 ? -7.328 -15.641 5.215 1 92.12 11 ASP B CA 1
ATOM 1063 C C . ASP B 1 11 ? -7.527 -14.195 4.75 1 92.12 11 ASP B C 1
ATOM 1065 O O . ASP B 1 11 ? -8.336 -13.461 5.32 1 92.12 11 ASP B O 1
ATOM 1069 N N . TYR B 1 12 ? -6.969 -13.789 3.709 1 92.81 12 TYR B N 1
ATOM 1070 C CA . TYR B 1 12 ? -7.102 -12.406 3.256 1 92.81 12 TYR B CA 1
ATOM 1071 C C . TYR B 1 12 ? -8.562 -12.062 2.986 1 92.81 12 TYR B C 1
ATOM 1073 O O . TYR B 1 12 ? -9.008 -10.953 3.291 1 92.81 12 TYR B O 1
ATOM 1081 N N . LYS B 1 13 ? -9.234 -12.93 2.477 1 93.38 13 LYS B N 1
ATOM 1082 C CA . LYS B 1 13 ? -10.641 -12.719 2.133 1 93.38 13 LYS B CA 1
ATOM 1083 C C . LYS B 1 13 ? -11.477 -12.422 3.375 1 93.38 13 LYS B C 1
ATOM 1085 O O . LYS B 1 13 ? -12.562 -11.859 3.277 1 93.38 13 LYS B O 1
ATOM 1090 N N . LEU B 1 14 ? -11 -12.75 4.512 1 87.38 14 LEU B N 1
ATOM 1091 C CA . LEU B 1 14 ? -11.742 -12.586 5.762 1 87.38 14 LEU B CA 1
ATOM 1092 C C . LEU B 1 14 ? -11.57 -11.172 6.312 1 87.38 14 LEU B C 1
ATOM 1094 O O . LEU B 1 14 ? -12.43 -10.68 7.043 1 87.38 14 LEU B O 1
ATOM 1098 N N . PHE B 1 15 ? -10.523 -10.469 5.836 1 82.31 15 PHE B N 1
ATOM 1099 C CA . PHE B 1 15 ? -10.297 -9.227 6.57 1 82.31 15 PHE B CA 1
ATOM 1100 C C . PHE B 1 15 ? -9.875 -8.109 5.629 1 82.31 15 PHE B C 1
ATOM 1102 O O . PHE B 1 15 ? -9.789 -6.949 6.035 1 82.31 15 PHE B O 1
ATOM 1109 N N . LEU B 1 16 ? -9.586 -8.406 4.449 1 82.38 16 LEU B N 1
ATOM 1110 C CA . LEU B 1 16 ? -9.32 -7.344 3.488 1 82.38 16 LEU B CA 1
ATOM 1111 C C . LEU B 1 16 ? -10.578 -6.984 2.703 1 82.38 16 LEU B C 1
ATOM 1113 O O . LEU B 1 16 ? -11.164 -7.844 2.043 1 82.38 16 LEU B O 1
ATOM 1117 N N . PRO B 1 17 ? -10.969 -5.781 2.713 1 80.25 17 PRO B N 1
ATOM 1118 C CA . PRO B 1 17 ? -12.258 -5.391 2.141 1 80.25 17 PRO B CA 1
ATOM 1119 C C . PRO B 1 17 ? -12.32 -5.605 0.63 1 80.25 17 PRO B C 1
ATOM 1121 O O . PRO B 1 17 ? -13.398 -5.883 0.088 1 80.25 17 PRO B O 1
ATOM 1124 N N . ASN B 1 18 ? -11.211 -5.508 -0.102 1 83.62 18 ASN B N 1
ATOM 1125 C CA . ASN B 1 18 ? -11.273 -5.586 -1.558 1 83.62 18 ASN B CA 1
ATOM 1126 C C . ASN B 1 18 ? -10.844 -6.961 -2.062 1 83.62 18 ASN B C 1
ATOM 1128 O O . ASN B 1 18 ? -10.633 -7.148 -3.262 1 83.62 18 ASN B O 1
ATOM 1132 N N . VAL B 1 19 ? -10.797 -7.871 -1.069 1 91.56 19 VAL B N 1
ATOM 1133 C CA . VAL B 1 19 ? -10.438 -9.234 -1.458 1 91.56 19 VAL B CA 1
ATOM 1134 C C . VAL B 1 19 ? -11.641 -10.156 -1.304 1 91.56 19 VAL B C 1
ATOM 1136 O O . VAL B 1 19 ? -12.148 -10.344 -0.195 1 91.56 19 VAL B O 1
ATOM 1139 N N . LYS B 1 20 ? -12.094 -10.688 -2.406 1 94.62 20 LYS B N 1
ATOM 1140 C CA . LYS B 1 20 ? -13.281 -11.531 -2.42 1 94.62 20 LYS B CA 1
ATOM 1141 C C . LYS B 1 20 ? -12.93 -12.992 -2.133 1 94.62 20 LYS B C 1
ATOM 1143 O O . LYS B 1 20 ? -13.734 -13.734 -1.568 1 94.62 20 LYS B O 1
ATOM 1148 N N . ASP B 1 21 ? -11.82 -13.359 -2.678 1 96.88 21 ASP B N 1
ATOM 1149 C CA . ASP B 1 21 ? -11.32 -14.711 -2.482 1 96.88 21 ASP B CA 1
ATOM 1150 C C . ASP B 1 21 ? -9.797 -14.742 -2.477 1 96.88 21 ASP B C 1
ATOM 1152 O O . ASP B 1 21 ? -9.148 -13.898 -3.1 1 96.88 21 ASP B O 1
ATOM 1156 N N . SER B 1 22 ? -9.281 -15.695 -1.743 1 97.88 22 SER B N 1
ATOM 1157 C CA . SER B 1 22 ? -7.836 -15.836 -1.611 1 97.88 22 SER B CA 1
ATOM 1158 C C . SER B 1 22 ? -7.453 -17.234 -1.135 1 97.88 22 SER B C 1
ATOM 1160 O O . SER B 1 22 ? -8.117 -17.797 -0.267 1 97.88 22 SER B O 1
ATOM 1162 N N . ALA B 1 23 ? -6.348 -17.781 -1.736 1 97.62 23 ALA B N 1
ATOM 1163 C CA . ALA B 1 23 ? -5.84 -19.078 -1.273 1 97.62 23 ALA B CA 1
ATOM 1164 C C . ALA B 1 23 ? -4.492 -19.391 -1.913 1 97.62 23 ALA B C 1
ATOM 1166 O O . ALA B 1 23 ? -4.211 -18.953 -3.031 1 97.62 23 ALA B O 1
ATOM 1167 N N . PHE B 1 24 ? -3.697 -20.125 -1.138 1 97.38 24 PHE B N 1
ATOM 1168 C CA . PHE B 1 24 ? -2.584 -20.812 -1.793 1 97.38 24 PHE B CA 1
ATOM 1169 C C . PHE B 1 24 ? -3.09 -21.922 -2.709 1 97.38 24 PHE B C 1
ATOM 1171 O O . PHE B 1 24 ? -4.055 -22.609 -2.381 1 97.38 24 PHE B O 1
ATOM 1178 N N . VAL B 1 25 ? -2.389 -22 -3.854 1 96.25 25 VAL B N 1
ATOM 1179 C CA . VAL B 1 25 ? -2.758 -23.078 -4.773 1 96.25 25 VAL B CA 1
ATOM 1180 C C . VAL B 1 25 ? -2.375 -24.422 -4.172 1 96.25 25 VAL B C 1
ATOM 1182 O O . VAL B 1 25 ? -1.211 -24.656 -3.838 1 96.25 25 VAL B O 1
ATOM 1185 N N . LYS B 1 26 ? -3.4 -25.234 -4.141 1 91.88 26 LYS B N 1
ATOM 1186 C CA . LYS B 1 26 ? -3.141 -26.562 -3.623 1 91.88 26 LYS B CA 1
ATOM 1187 C C . LYS B 1 26 ? -2.242 -27.359 -4.57 1 91.88 26 LYS B C 1
ATOM 1189 O O . LYS B 1 26 ? -2.461 -27.359 -5.785 1 91.88 26 LYS B O 1
ATOM 1194 N N . ASN B 1 27 ? -1.251 -27.984 -4.098 1 90.44 27 ASN B N 1
ATOM 1195 C CA . ASN B 1 27 ? -0.316 -28.797 -4.863 1 90.44 27 ASN B CA 1
ATOM 1196 C C . ASN B 1 27 ? 0.371 -27.984 -5.957 1 90.44 27 ASN B C 1
ATOM 1198 O O . ASN B 1 27 ? 0.64 -28.5 -7.043 1 90.44 27 ASN B O 1
ATOM 1202 N N . GLY B 1 28 ? 0.284 -26.656 -5.711 1 87.81 28 GLY B N 1
ATOM 1203 C CA . GLY B 1 28 ? 0.997 -25.828 -6.664 1 87.81 28 GLY B CA 1
ATOM 1204 C C . GLY B 1 28 ? 2.504 -25.938 -6.551 1 87.81 28 GLY B C 1
ATOM 1205 O O . GLY B 1 28 ? 3.014 -26.625 -5.656 1 87.81 28 GLY B O 1
ATOM 1206 N N . LYS B 1 29 ? 3.164 -25.359 -7.512 1 90.12 29 LYS B N 1
ATOM 1207 C CA . LYS B 1 29 ? 4.625 -25.359 -7.504 1 90.12 29 LYS B CA 1
ATOM 1208 C C . LYS B 1 29 ? 5.168 -24.672 -6.254 1 90.12 29 LYS B C 1
ATOM 1210 O O . LYS B 1 29 ? 4.707 -23.594 -5.883 1 90.12 29 LYS B O 1
ATOM 1215 N N . GLU B 1 30 ? 6.031 -25.391 -5.504 1 95 30 GLU B N 1
ATOM 1216 C CA . GLU B 1 30 ? 6.707 -24.859 -4.328 1 95 30 GLU B CA 1
ATOM 1217 C C . GLU B 1 30 ? 8.219 -25.047 -4.422 1 95 30 GLU B C 1
ATOM 1219 O O . GLU B 1 30 ? 8.688 -26.047 -4.949 1 95 30 GLU B O 1
ATOM 1224 N N . THR B 1 31 ? 8.914 -24.062 -4.129 1 97.06 31 THR B N 1
ATOM 1225 C CA . THR B 1 31 ? 10.359 -24.172 -4.062 1 97.06 31 THR B CA 1
ATOM 1226 C C . THR B 1 31 ? 10.891 -23.672 -2.721 1 97.06 31 THR B C 1
ATOM 1228 O O . THR B 1 31 ? 10.25 -22.844 -2.072 1 97.06 31 THR B O 1
ATOM 1231 N N . VAL B 1 32 ? 11.992 -24.266 -2.287 1 96.69 32 VAL B N 1
ATOM 1232 C CA . VAL B 1 32 ? 12.672 -23.859 -1.062 1 96.69 32 VAL B CA 1
ATOM 1233 C C . VAL B 1 32 ? 14.148 -23.578 -1.358 1 96.69 32 VAL B C 1
ATOM 1235 O O . VAL B 1 32 ? 14.82 -24.375 -2.012 1 96.69 32 VAL B O 1
ATOM 1238 N N . SER B 1 33 ? 14.531 -22.406 -0.921 1 97.31 33 SER B N 1
ATOM 1239 C CA . SER B 1 33 ? 15.938 -22.078 -1.152 1 97.31 33 SER B CA 1
ATOM 1240 C C . SER B 1 33 ? 16.828 -22.672 -0.064 1 97.31 33 SER B C 1
ATOM 1242 O O . SER B 1 33 ? 16.344 -23.094 0.982 1 97.31 33 SER B O 1
ATOM 1244 N N . GLU B 1 34 ? 18.156 -22.703 -0.414 1 96.25 34 GLU B N 1
ATOM 1245 C CA . GLU B 1 34 ? 19.125 -22.938 0.651 1 96.25 34 GLU B CA 1
ATOM 1246 C C . GLU B 1 34 ? 19.156 -21.781 1.636 1 96.25 34 GLU B C 1
ATOM 1248 O O . GLU B 1 34 ? 18.844 -20.641 1.276 1 96.25 34 GLU B O 1
ATOM 1253 N N . PRO B 1 35 ? 19.547 -22.047 2.922 1 96.12 35 PRO B N 1
ATOM 1254 C CA . PRO B 1 35 ? 19.656 -20.953 3.887 1 96.12 35 PRO B CA 1
ATOM 1255 C C . PRO B 1 35 ? 20.656 -19.891 3.453 1 96.12 35 PRO B C 1
ATOM 1257 O O . PRO B 1 35 ? 21.688 -20.203 2.861 1 96.12 35 PRO B O 1
ATOM 1260 N N . ASP B 1 36 ? 20.266 -18.688 3.691 1 94.38 36 ASP B N 1
ATOM 1261 C CA . ASP B 1 36 ? 21.203 -17.609 3.408 1 94.38 36 ASP B CA 1
ATOM 1262 C C . ASP B 1 36 ? 22.219 -17.469 4.539 1 94.38 36 ASP B C 1
ATOM 1264 O O . ASP B 1 36 ? 22.375 -18.375 5.371 1 94.38 36 ASP B O 1
ATOM 1268 N N . LYS B 1 37 ? 23.078 -16.406 4.594 1 94.06 37 LYS B N 1
ATOM 1269 C CA . LYS B 1 37 ? 24.156 -16.203 5.566 1 94.06 37 LYS B CA 1
ATOM 1270 C C . LYS B 1 37 ? 23.594 -16.094 6.98 1 94.06 37 LYS B C 1
ATOM 1272 O O . LYS B 1 37 ? 24.281 -16.406 7.953 1 94.06 37 LYS B O 1
ATOM 1277 N N . ASP B 1 38 ? 22.312 -15.664 7.109 1 94.25 38 ASP B N 1
ATOM 1278 C CA . ASP B 1 38 ? 21.672 -15.5 8.414 1 94.25 38 ASP B CA 1
ATOM 1279 C C . ASP B 1 38 ? 20.859 -16.734 8.781 1 94.25 38 ASP B C 1
ATOM 1281 O O . ASP B 1 38 ? 20.125 -16.734 9.773 1 94.25 38 ASP B O 1
ATOM 1285 N N . GLY B 1 39 ? 20.891 -17.734 7.887 1 96.19 39 GLY B N 1
ATOM 1286 C CA . GLY B 1 39 ? 20.203 -18.984 8.141 1 96.19 39 GLY B CA 1
ATOM 1287 C C . GLY B 1 39 ? 18.734 -18.953 7.75 1 96.19 39 GLY B C 1
ATOM 1288 O O . GLY B 1 39 ? 17.984 -19.859 8.102 1 96.19 39 GLY B O 1
ATOM 1289 N N . LEU B 1 40 ? 18.344 -17.891 7.09 1 96.5 40 LEU B N 1
ATOM 1290 C CA . LEU B 1 40 ? 16.953 -17.766 6.695 1 96.5 40 LEU B CA 1
ATOM 1291 C C . LEU B 1 40 ? 16.703 -18.438 5.348 1 96.5 40 LEU B C 1
ATOM 1293 O O . LEU B 1 40 ? 17.562 -18.391 4.461 1 96.5 40 LEU B O 1
ATOM 1297 N N . VAL B 1 41 ? 15.57 -19 5.234 1 97.44 41 VAL B N 1
ATOM 1298 C CA . VAL B 1 41 ? 15.203 -19.734 4.02 1 97.44 41 VAL B CA 1
ATOM 1299 C C . VAL B 1 41 ? 14.039 -19.016 3.328 1 97.44 41 VAL B C 1
ATOM 1301 O O . VAL B 1 41 ? 13.18 -18.438 3.99 1 97.44 41 VAL B O 1
ATOM 1304 N N . GLU B 1 42 ? 14.055 -19.109 2.006 1 98 42 GLU B N 1
ATOM 1305 C CA . GLU B 1 42 ? 12.922 -18.609 1.223 1 98 42 GLU B CA 1
ATOM 1306 C C . GLU B 1 42 ? 12.07 -19.766 0.694 1 98 42 GLU B C 1
ATOM 1308 O O . GLU B 1 42 ? 12.602 -20.75 0.185 1 98 42 GLU B O 1
ATOM 1313 N N . LYS B 1 43 ? 10.828 -19.594 0.889 1 97.81 43 LYS B N 1
ATOM 1314 C CA . LYS B 1 43 ? 9.867 -20.547 0.339 1 97.81 43 LYS B CA 1
ATOM 1315 C C . LYS B 1 43 ? 8.938 -19.859 -0.668 1 97.81 43 LYS B C 1
ATOM 1317 O O . LYS B 1 43 ? 8.344 -18.828 -0.375 1 97.81 43 LYS B O 1
ATOM 1322 N N . SER B 1 44 ? 8.867 -20.453 -1.812 1 98 44 SER B N 1
ATOM 1323 C CA . SER B 1 44 ? 8.016 -19.906 -2.857 1 98 44 SER B CA 1
ATOM 1324 C C . SER B 1 44 ? 6.852 -20.828 -3.174 1 98 44 SER B C 1
ATOM 1326 O O . SER B 1 44 ? 7.027 -22.047 -3.268 1 98 44 SER B O 1
ATOM 1328 N N . SER B 1 45 ? 5.707 -20.234 -3.232 1 97.88 45 SER B N 1
ATOM 1329 C CA . SER B 1 45 ? 4.488 -20.953 -3.605 1 97.88 45 SER B CA 1
ATOM 1330 C C . SER B 1 45 ? 3.584 -20.078 -4.473 1 97.88 45 SER B C 1
ATOM 1332 O O . SER B 1 45 ? 3.783 -18.859 -4.566 1 97.88 45 SER B O 1
ATOM 1334 N N . GLU B 1 46 ? 2.633 -20.75 -5.023 1 97.81 46 GLU B N 1
ATOM 1335 C CA . GLU B 1 46 ? 1.64 -20.031 -5.809 1 97.81 46 GLU B CA 1
ATOM 1336 C C . GLU B 1 46 ? 0.366 -19.781 -5.004 1 97.81 46 GLU B C 1
ATOM 1338 O O . GLU B 1 46 ? -0.072 -20.656 -4.25 1 97.81 46 GLU B O 1
ATOM 1343 N N . ALA B 1 47 ? -0.156 -18.578 -5.199 1 97.75 47 ALA B N 1
ATOM 1344 C CA . ALA B 1 47 ? -1.43 -18.219 -4.578 1 97.75 47 ALA B CA 1
ATOM 1345 C C . ALA B 1 47 ? -2.299 -17.406 -5.535 1 97.75 47 ALA B C 1
ATOM 1347 O O . ALA B 1 47 ? -1.789 -16.766 -6.461 1 97.75 47 ALA B O 1
ATOM 1348 N N . TYR B 1 48 ? -3.582 -17.516 -5.305 1 96.5 48 TYR B N 1
ATOM 1349 C CA . TYR B 1 48 ? -4.441 -16.672 -6.113 1 96.5 48 TYR B CA 1
ATOM 1350 C C . TYR B 1 48 ? -5.238 -15.711 -5.234 1 96.5 48 TYR B C 1
ATOM 1352 O O . TYR B 1 48 ? -5.441 -15.969 -4.043 1 96.5 48 TYR B O 1
ATOM 1360 N N . LEU B 1 49 ? -5.605 -14.57 -5.781 1 96.69 49 LEU B N 1
ATOM 1361 C CA . LEU B 1 49 ? -6.484 -13.562 -5.191 1 96.69 49 LEU B CA 1
ATOM 1362 C C . LEU B 1 49 ? -7.59 -13.172 -6.164 1 96.69 49 LEU B C 1
ATOM 1364 O O . LEU B 1 49 ? -7.355 -13.07 -7.371 1 96.69 49 LEU B O 1
ATOM 1368 N N . THR B 1 50 ? -8.773 -13.047 -5.637 1 96.06 50 THR B N 1
ATOM 1369 C CA . THR B 1 50 ? -9.852 -12.344 -6.324 1 96.06 50 THR B CA 1
ATOM 1370 C C . THR B 1 50 ? -10.102 -10.984 -5.684 1 96.06 50 THR B C 1
ATOM 1372 O O . THR B 1 50 ? -10.57 -10.906 -4.547 1 96.06 50 THR B O 1
ATOM 1375 N N . VAL B 1 51 ? -9.719 -9.977 -6.488 1 91.06 51 VAL B N 1
ATOM 1376 C CA . VAL B 1 51 ? -9.844 -8.625 -5.957 1 91.06 51 VAL B CA 1
ATOM 1377 C C . VAL B 1 51 ? -10.922 -7.863 -6.723 1 91.06 51 VAL B C 1
ATOM 1379 O O . VAL B 1 51 ? -11.086 -8.055 -7.93 1 91.06 51 VAL B O 1
ATOM 1382 N N . GLY B 1 52 ? -11.672 -6.988 -5.969 1 81.31 52 GLY B N 1
ATOM 1383 C CA . GLY B 1 52 ? -12.758 -6.254 -6.602 1 81.31 52 GLY B CA 1
ATOM 1384 C C . GLY B 1 52 ? -12.836 -4.805 -6.164 1 81.31 52 GLY B C 1
ATOM 1385 O O . GLY B 1 52 ? -12.68 -4.5 -4.98 1 81.31 52 GLY B O 1
ATOM 1386 N N . PHE B 1 53 ? -12.969 -3.865 -7.086 1 76 53 PHE B N 1
ATOM 1387 C CA . PHE B 1 53 ? -13.383 -2.475 -6.953 1 76 53 PHE B CA 1
ATOM 1388 C C . PHE B 1 53 ? -14.508 -2.15 -7.934 1 76 53 PHE B C 1
ATOM 1390 O O . PHE B 1 53 ? -14.25 -1.815 -9.094 1 76 53 PHE B O 1
ATOM 1397 N N . PRO B 1 54 ? -15.688 -2.25 -7.383 1 72.69 54 PRO B N 1
ATOM 1398 C CA . PRO B 1 54 ? -16.734 -2.102 -8.398 1 72.69 54 PRO B CA 1
ATOM 1399 C C . PRO B 1 54 ? -16.453 -0.963 -9.375 1 72.69 54 PRO B C 1
ATOM 1401 O O . PRO B 1 54 ? -15.953 0.092 -8.977 1 72.69 54 PRO B O 1
ATOM 1404 N N . PRO B 1 55 ? -16.625 -1.192 -10.625 1 77.81 55 PRO B N 1
ATOM 1405 C CA . PRO B 1 55 ? -17.203 -2.414 -11.18 1 77.81 55 PRO B CA 1
ATOM 1406 C C . PRO B 1 55 ? -16.156 -3.455 -11.555 1 77.81 55 PRO B C 1
ATOM 1408 O O . PRO B 1 55 ? -16.469 -4.438 -12.227 1 77.81 55 PRO B O 1
ATOM 1411 N N . PHE B 1 56 ? -14.914 -3.295 -11.156 1 81.94 56 PHE B N 1
ATOM 1412 C CA . PHE B 1 56 ? -13.844 -4.18 -11.609 1 81.94 56 PHE B CA 1
ATOM 1413 C C . PHE B 1 56 ? -13.617 -5.305 -10.609 1 81.94 56 PHE B C 1
ATOM 1415 O O . PHE B 1 56 ? -13.602 -5.074 -9.398 1 81.94 56 PHE B O 1
ATOM 1422 N N . VAL B 1 57 ? -13.633 -6.516 -11.156 1 87.75 57 VAL B N 1
ATOM 1423 C CA . VAL B 1 57 ? -13.227 -7.691 -10.398 1 87.75 57 VAL B CA 1
ATOM 1424 C C . VAL B 1 57 ? -12.211 -8.5 -11.203 1 87.75 57 VAL B C 1
ATOM 1426 O O . VAL B 1 57 ? -12.375 -8.688 -12.406 1 87.75 57 VAL B O 1
ATOM 1429 N N . GLU B 1 58 ? -11.164 -8.961 -10.555 1 92.69 58 GLU B N 1
ATOM 1430 C CA . GLU B 1 58 ? -10.148 -9.742 -11.25 1 92.69 58 GLU B CA 1
ATOM 1431 C C . GLU B 1 58 ? -9.57 -10.82 -10.336 1 92.69 58 GLU B C 1
ATOM 1433 O O . GLU B 1 58 ? -9.336 -10.586 -9.148 1 92.69 58 GLU B O 1
ATOM 1438 N N . THR B 1 59 ? -9.461 -12.016 -10.914 1 94.88 59 THR B N 1
ATOM 1439 C CA . THR B 1 59 ? -8.75 -13.109 -10.273 1 94.88 59 THR B CA 1
ATOM 1440 C C . THR B 1 59 ? -7.395 -13.336 -10.938 1 94.88 59 THR B C 1
ATOM 1442 O O . THR B 1 59 ? -7.301 -13.391 -12.164 1 94.88 59 THR B O 1
ATOM 1445 N N . TYR B 1 60 ? -6.395 -13.406 -10.141 1 95.81 60 TYR B N 1
ATOM 1446 C CA . TYR B 1 60 ? -5.062 -13.617 -10.703 1 95.81 60 TYR B CA 1
ATOM 1447 C C . TYR B 1 60 ? -4.207 -14.453 -9.758 1 95.81 60 TYR B C 1
ATOM 1449 O O . TYR B 1 60 ? -4.523 -14.594 -8.578 1 95.81 60 TYR B O 1
ATOM 1457 N N . THR B 1 61 ? -3.164 -15.031 -10.336 1 96.12 61 THR B N 1
ATOM 1458 C CA . THR B 1 61 ? -2.23 -15.852 -9.57 1 96.12 61 THR B CA 1
ATOM 1459 C C . THR B 1 61 ? -0.895 -15.133 -9.406 1 96.12 61 THR B C 1
ATOM 1461 O O . THR B 1 61 ? -0.41 -14.484 -10.336 1 96.12 61 THR B O 1
ATOM 1464 N N . SER B 1 62 ? -0.364 -15.273 -8.203 1 97.31 62 SER B N 1
ATOM 1465 C CA . SER B 1 62 ? 0.945 -14.703 -7.902 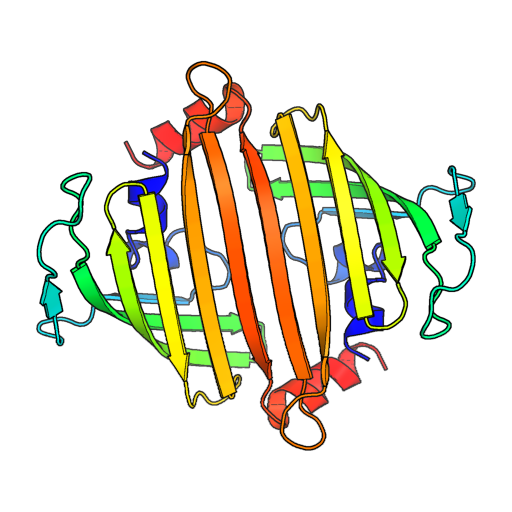1 97.31 62 SER B CA 1
ATOM 1466 C C . SER B 1 62 ? 1.917 -15.781 -7.418 1 97.31 62 SER B C 1
ATOM 1468 O O . SER B 1 62 ? 1.499 -16.797 -6.879 1 97.31 62 SER B O 1
ATOM 1470 N N . THR B 1 63 ? 3.203 -15.594 -7.742 1 97.81 63 THR B N 1
ATOM 1471 C CA . THR B 1 63 ? 4.258 -16.297 -7.02 1 97.81 63 THR B CA 1
ATOM 1472 C C . THR B 1 63 ? 4.578 -15.586 -5.707 1 97.81 63 THR B C 1
ATOM 1474 O O . THR B 1 63 ? 4.996 -14.43 -5.703 1 97.81 63 THR B O 1
ATOM 1477 N N . VAL B 1 64 ? 4.34 -16.281 -4.586 1 98.19 64 VAL B N 1
ATOM 1478 C CA . VAL B 1 64 ? 4.559 -15.703 -3.26 1 98.19 64 VAL B CA 1
ATOM 1479 C C . VAL B 1 64 ? 5.832 -16.297 -2.65 1 98.19 64 VAL B C 1
ATOM 1481 O O . VAL B 1 64 ? 5.973 -17.516 -2.549 1 98.19 64 VAL B O 1
ATOM 1484 N N . THR B 1 65 ? 6.738 -15.43 -2.303 1 98.44 65 THR B N 1
ATOM 1485 C CA . THR B 1 65 ? 7.973 -15.844 -1.652 1 98.44 65 THR B CA 1
ATOM 1486 C C . THR B 1 65 ? 8.016 -15.367 -0.205 1 98.44 65 THR B C 1
ATOM 1488 O O . THR B 1 65 ? 7.898 -14.164 0.059 1 98.44 65 THR B O 1
ATOM 1491 N N . LEU B 1 66 ? 8.148 -16.312 0.658 1 98.12 66 LEU B N 1
ATOM 1492 C CA . LEU B 1 66 ? 8.211 -16.016 2.086 1 98.12 66 LEU B CA 1
ATOM 1493 C C . LEU B 1 66 ? 9.625 -16.203 2.623 1 98.12 66 LEU B C 1
ATOM 1495 O O . LEU B 1 66 ? 10.258 -17.219 2.363 1 98.12 66 LEU B O 1
ATOM 1499 N N . LYS B 1 67 ? 10.141 -15.242 3.219 1 97.56 67 LYS B N 1
ATOM 1500 C CA . LYS B 1 67 ? 11.344 -15.352 4.035 1 97.56 67 LYS B CA 1
ATOM 1501 C C . LYS B 1 67 ? 11.039 -15.086 5.508 1 97.56 67 LYS B C 1
ATOM 1503 O O . LYS B 1 67 ? 11.141 -13.945 5.965 1 97.56 67 LYS B O 1
ATOM 1508 N N . GLU B 1 68 ? 10.781 -16.078 6.16 1 94.38 68 GLU B N 1
ATOM 1509 C CA . GLU B 1 68 ? 10.328 -15.969 7.543 1 94.38 68 GLU B CA 1
ATOM 1510 C C . GLU B 1 68 ? 11.477 -15.609 8.477 1 94.38 68 GLU B C 1
ATOM 1512 O O . GLU B 1 68 ? 12.547 -16.219 8.422 1 94.38 68 GLU B O 1
ATOM 1517 N N . PRO B 1 69 ? 11.062 -14.609 9.258 1 93 69 PRO B N 1
ATOM 1518 C CA . PRO B 1 69 ? 9.922 -13.719 9.484 1 93 69 PRO B CA 1
ATOM 1519 C C . PRO B 1 69 ? 10.148 -12.312 8.945 1 93 69 PRO B C 1
ATOM 1521 O O . PRO B 1 69 ? 9.703 -11.328 9.547 1 93 69 PRO B O 1
ATOM 1524 N N . VAL B 1 70 ? 10.883 -12.242 7.867 1 93.81 70 VAL B N 1
ATOM 1525 C CA . VAL B 1 70 ? 11.438 -10.945 7.496 1 93.81 70 VAL B CA 1
ATOM 1526 C C . VAL B 1 70 ? 10.625 -10.344 6.359 1 93.81 70 VAL B C 1
ATOM 1528 O O . VAL B 1 70 ? 10.328 -9.141 6.371 1 93.81 70 VAL B O 1
ATOM 1531 N N . SER B 1 71 ? 10.289 -11.203 5.418 1 97.19 71 SER B N 1
ATOM 1532 C CA . SER B 1 71 ? 9.703 -10.555 4.246 1 97.19 71 SER B CA 1
ATOM 1533 C C . SER B 1 71 ? 8.711 -11.469 3.543 1 97.19 71 SER B C 1
ATOM 1535 O O . SER B 1 71 ? 8.781 -12.695 3.682 1 97.19 71 SER B O 1
ATOM 1537 N N . VAL B 1 72 ? 7.82 -10.852 2.826 1 97.62 72 VAL B N 1
ATOM 1538 C CA . VAL B 1 72 ? 6.852 -11.477 1.935 1 97.62 72 VAL B CA 1
ATOM 1539 C C . VAL B 1 72 ? 6.84 -10.758 0.59 1 97.62 72 VAL B C 1
ATOM 1541 O O . VAL B 1 72 ? 6.691 -9.531 0.537 1 97.62 72 VAL B O 1
ATOM 1544 N N . ARG B 1 73 ? 7.031 -11.594 -0.47 1 98.31 73 ARG B N 1
ATOM 1545 C CA . ARG B 1 73 ? 7.012 -11.023 -1.814 1 98.31 73 ARG B CA 1
ATOM 1546 C C . ARG B 1 73 ? 5.996 -11.742 -2.697 1 98.31 73 ARG B C 1
ATOM 1548 O O . ARG B 1 73 ? 5.887 -12.969 -2.654 1 98.31 73 ARG B O 1
ATOM 1555 N N . ALA B 1 74 ? 5.234 -10.914 -3.441 1 98.19 74 ALA B N 1
ATOM 1556 C CA . ALA B 1 74 ? 4.293 -11.469 -4.41 1 98.19 74 ALA B CA 1
ATOM 1557 C C . ALA B 1 74 ? 4.457 -10.812 -5.777 1 98.19 74 ALA B C 1
ATOM 1559 O O . ALA B 1 74 ? 4.512 -9.586 -5.879 1 98.19 74 ALA B O 1
ATOM 1560 N N . VAL B 1 75 ? 4.52 -11.656 -6.805 1 97.62 75 VAL B N 1
ATOM 1561 C CA . VAL B 1 75 ? 4.699 -11.148 -8.164 1 97.62 75 VAL B CA 1
ATOM 1562 C C . VAL B 1 75 ? 3.689 -11.805 -9.102 1 97.62 75 VAL B C 1
ATOM 1564 O O . VAL B 1 75 ? 3.523 -13.023 -9.086 1 97.62 75 VAL B O 1
ATOM 1567 N N . SER B 1 76 ? 3.012 -10.938 -9.82 1 96.25 76 SER B N 1
ATOM 1568 C CA . SER B 1 76 ? 2.061 -11.398 -10.828 1 96.25 76 SER B CA 1
ATOM 1569 C C . SER B 1 76 ? 2.217 -10.625 -12.133 1 96.25 76 SER B C 1
ATOM 1571 O O . SER B 1 76 ? 2.574 -9.445 -12.117 1 96.25 76 SER B O 1
ATOM 1573 N N . GLN B 1 77 ? 1.928 -11.336 -13.18 1 92.38 77 GLN B N 1
ATOM 1574 C CA . GLN B 1 77 ? 2.02 -10.695 -14.492 1 92.38 77 GLN B CA 1
ATOM 1575 C C . GLN B 1 77 ? 0.883 -11.141 -15.406 1 92.38 77 GLN B C 1
ATOM 1577 O O . GLN B 1 77 ? 0.234 -12.156 -15.141 1 92.38 77 GLN B O 1
ATOM 1582 N N . ASN B 1 78 ? 0.683 -10.352 -16.406 1 86.5 78 ASN B N 1
ATOM 1583 C CA . ASN B 1 78 ? -0.217 -10.664 -17.5 1 86.5 78 ASN B CA 1
ATOM 1584 C C . ASN B 1 78 ? -1.646 -10.883 -17.016 1 86.5 78 ASN B C 1
ATOM 1586 O O . ASN B 1 78 ? -2.277 -11.883 -17.375 1 86.5 78 ASN B O 1
ATOM 1590 N N . MET B 1 79 ? -2.066 -9.945 -16.188 1 89.06 79 MET B N 1
ATOM 1591 C CA . MET B 1 79 ? -3.451 -9.938 -15.719 1 89.06 79 MET B CA 1
ATOM 1592 C C . MET B 1 79 ? -4.312 -9.023 -16.578 1 89.06 79 MET B C 1
ATOM 1594 O O . MET B 1 79 ? -3.801 -8.344 -17.469 1 89.06 79 MET B O 1
ATOM 1598 N N . LYS B 1 80 ? -5.543 -9.102 -16.391 1 87.31 80 LYS B N 1
ATOM 1599 C CA . LYS B 1 80 ? -6.488 -8.312 -17.172 1 87.31 80 LYS B CA 1
ATOM 1600 C C . LYS B 1 80 ? -6.34 -6.82 -16.875 1 87.31 80 LYS B C 1
ATOM 1602 O O . LYS B 1 80 ? -6.27 -6 -17.797 1 87.31 80 LYS B O 1
ATOM 1607 N N . LEU B 1 81 ? -6.238 -6.496 -15.602 1 84.25 81 LEU B N 1
ATOM 1608 C CA . LEU B 1 81 ? -6.258 -5.102 -15.18 1 84.25 81 LEU B CA 1
ATOM 1609 C C . LEU B 1 81 ? -4.84 -4.551 -15.055 1 84.25 81 LEU B C 1
ATOM 1611 O O . LEU B 1 81 ? -4.613 -3.354 -15.242 1 84.25 81 LEU B O 1
ATOM 1615 N N . PHE B 1 82 ? -3.869 -5.406 -14.773 1 88.25 82 PHE B N 1
ATOM 1616 C CA . PHE B 1 82 ? -2.492 -4.969 -14.578 1 88.25 82 PHE B CA 1
ATOM 1617 C C . PHE B 1 82 ? -1.533 -5.801 -15.414 1 88.25 82 PHE B C 1
ATOM 1619 O O . PHE B 1 82 ? -1.596 -7.031 -15.406 1 88.25 82 PHE B O 1
ATOM 1626 N N . ASN B 1 83 ? -0.686 -5.078 -16.094 1 89.81 83 ASN B N 1
ATOM 1627 C CA . ASN B 1 83 ? 0.354 -5.793 -16.828 1 89.81 83 ASN B CA 1
ATOM 1628 C C . ASN B 1 83 ? 1.35 -6.457 -15.883 1 89.81 83 ASN B C 1
ATOM 1630 O O . ASN B 1 83 ? 1.877 -7.531 -16.188 1 89.81 83 ASN B O 1
ATOM 1634 N N . LYS B 1 84 ? 1.578 -5.789 -14.844 1 93.38 84 LYS B N 1
ATOM 1635 C CA . LYS B 1 84 ? 2.486 -6.27 -13.805 1 93.38 84 LYS B CA 1
ATOM 1636 C C . LYS B 1 84 ? 2.055 -5.777 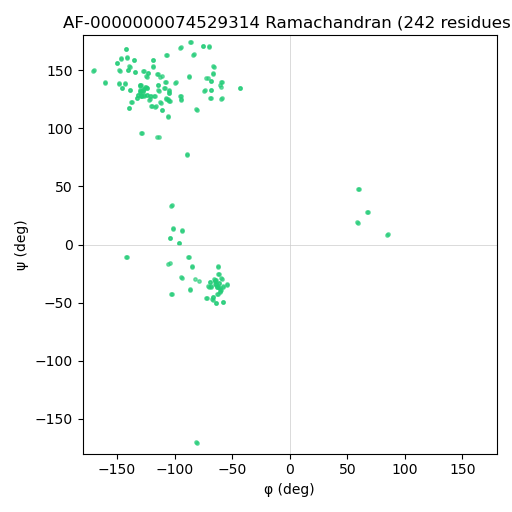-12.43 1 93.38 84 LYS B C 1
ATOM 1638 O O . LYS B 1 84 ? 1.65 -4.625 -12.273 1 93.38 84 LYS B O 1
ATOM 1643 N N . LEU B 1 85 ? 2.154 -6.684 -11.492 1 94.62 85 LEU B N 1
ATOM 1644 C CA . LEU B 1 85 ? 1.908 -6.344 -10.094 1 94.62 85 LEU B CA 1
ATOM 1645 C C . LEU B 1 85 ? 2.918 -7.031 -9.18 1 94.62 85 LEU B C 1
ATOM 1647 O O . LEU B 1 85 ? 3.014 -8.258 -9.164 1 94.62 85 LEU B O 1
ATOM 1651 N N . SER B 1 86 ? 3.672 -6.309 -8.523 1 96.5 86 SER B N 1
ATOM 1652 C CA . SER B 1 86 ? 4.617 -6.836 -7.547 1 96.5 86 SER B CA 1
ATOM 1653 C C . SER B 1 86 ? 4.492 -6.117 -6.207 1 96.5 86 SER B C 1
ATOM 1655 O O . SER B 1 86 ? 4.387 -4.887 -6.164 1 96.5 86 SER B O 1
ATOM 1657 N N . ASN B 1 87 ? 4.344 -6.867 -5.152 1 96.5 87 ASN B N 1
ATOM 1658 C CA . ASN B 1 87 ? 4.316 -6.297 -3.811 1 96.5 87 ASN B CA 1
ATOM 1659 C C . ASN B 1 87 ? 5.367 -6.93 -2.908 1 96.5 87 ASN B C 1
ATOM 1661 O O . ASN B 1 87 ? 5.695 -8.109 -3.061 1 96.5 87 ASN B O 1
ATOM 1665 N N . TYR B 1 88 ? 5.91 -6.102 -2.059 1 97.5 88 TYR B N 1
ATOM 1666 C CA . TYR B 1 88 ? 6.973 -6.523 -1.152 1 97.5 88 TYR B CA 1
ATOM 1667 C C . TYR B 1 88 ? 6.746 -5.965 0.248 1 97.5 88 TYR B C 1
ATOM 1669 O O . TYR B 1 88 ? 6.641 -4.75 0.43 1 97.5 88 TYR B O 1
ATOM 1677 N N . TRP B 1 89 ? 6.672 -6.914 1.19 1 96.62 89 TRP B N 1
ATOM 1678 C CA . TRP B 1 89 ? 6.547 -6.57 2.604 1 96.62 89 TRP B CA 1
ATOM 1679 C C . TRP B 1 89 ? 7.84 -6.875 3.354 1 96.62 89 TRP B C 1
ATOM 1681 O O . TRP B 1 89 ? 8.445 -7.938 3.162 1 96.62 89 TRP B O 1
ATOM 1691 N N . THR B 1 90 ? 8.258 -5.965 4.172 1 96.62 90 THR B N 1
ATOM 1692 C CA . THR B 1 90 ? 9.336 -6.219 5.121 1 96.62 90 THR B CA 1
ATOM 1693 C C . THR B 1 90 ? 8.875 -5.922 6.547 1 96.62 90 THR B C 1
ATOM 1695 O O . THR B 1 90 ? 8.25 -4.891 6.801 1 96.62 90 THR B O 1
ATOM 1698 N N . ILE B 1 91 ? 9.219 -6.836 7.402 1 92.81 91 ILE B N 1
ATOM 1699 C CA . ILE B 1 91 ? 8.789 -6.742 8.797 1 92.81 91 ILE B CA 1
ATOM 1700 C C . ILE B 1 91 ? 10.008 -6.73 9.711 1 92.81 91 ILE B C 1
ATOM 1702 O O . ILE B 1 91 ? 10.875 -7.602 9.617 1 92.81 91 ILE B O 1
ATOM 1706 N N . ALA B 1 92 ? 10.008 -5.707 10.477 1 91.06 92 ALA B N 1
ATOM 1707 C CA . ALA B 1 92 ? 11.117 -5.578 11.422 1 91.06 92 ALA B CA 1
ATOM 1708 C C . ALA B 1 92 ? 10.609 -5.176 12.805 1 91.06 92 ALA B C 1
ATOM 1710 O O . ALA B 1 92 ? 9.484 -4.688 12.945 1 91.06 92 ALA B O 1
ATOM 1711 N N . GLU B 1 93 ? 11.445 -5.477 13.742 1 85.5 93 GLU B N 1
ATOM 1712 C CA . GLU B 1 93 ? 11.141 -5 15.086 1 85.5 93 GLU B CA 1
ATOM 1713 C C . GLU B 1 93 ? 11.211 -3.477 15.156 1 85.5 93 GLU B C 1
ATOM 1715 O O . GLU B 1 93 ? 12.008 -2.852 14.461 1 85.5 93 GLU B O 1
ATOM 1720 N N . GLY B 1 94 ? 10.336 -2.98 16.016 1 81.38 94 GLY B N 1
ATOM 1721 C CA . GLY B 1 94 ? 10.383 -1.544 16.234 1 81.38 94 GLY B CA 1
ATOM 1722 C C . GLY B 1 94 ? 11.398 -1.132 17.297 1 81.38 94 GLY B C 1
ATOM 1723 O O . GLY B 1 94 ? 12.125 -1.974 17.828 1 81.38 94 GLY B O 1
ATOM 1724 N N . PRO B 1 95 ? 11.492 0.249 17.375 1 77.75 95 PRO B N 1
ATOM 1725 C CA . PRO B 1 95 ? 12.484 0.781 18.312 1 77.75 95 PRO B CA 1
ATOM 1726 C C . PRO B 1 95 ? 12.172 0.422 19.766 1 77.75 95 PRO B C 1
ATOM 1728 O O . PRO B 1 95 ? 13.086 0.306 20.594 1 77.75 95 PRO B O 1
ATOM 1731 N N . ALA B 1 96 ? 10.883 0.366 20.062 1 80.94 96 ALA B N 1
ATOM 1732 C CA . ALA B 1 96 ? 10.484 0.032 21.422 1 80.94 96 ALA B CA 1
ATOM 1733 C C . ALA B 1 96 ? 9.898 -1.377 21.5 1 80.94 96 ALA B C 1
ATOM 1735 O O . ALA B 1 96 ? 9.586 -1.977 20.469 1 80.94 96 ALA B O 1
ATOM 1736 N N . GLU B 1 97 ? 9.836 -1.863 22.656 1 81.25 97 GLU B N 1
ATOM 1737 C CA . GLU B 1 97 ? 9.242 -3.182 22.875 1 81.25 97 GLU B CA 1
ATOM 1738 C C . GLU B 1 97 ? 7.789 -3.213 22.422 1 81.25 97 GLU B C 1
ATOM 1740 O O . GLU B 1 97 ? 7.043 -2.252 22.625 1 81.25 97 GLU B O 1
ATOM 1745 N N . ASN B 1 98 ? 7.457 -4.227 21.766 1 79.81 98 ASN B N 1
ATOM 1746 C CA . ASN B 1 98 ? 6.082 -4.41 21.312 1 79.81 98 ASN B CA 1
ATOM 1747 C C . ASN B 1 98 ? 5.703 -3.395 20.25 1 79.81 98 ASN B C 1
ATOM 1749 O O . ASN B 1 98 ? 4.598 -2.854 20.266 1 79.81 98 ASN B O 1
ATOM 1753 N N . THR B 1 99 ? 6.75 -2.99 19.562 1 81.62 99 THR B N 1
ATOM 1754 C CA . THR B 1 99 ? 6.512 -2.191 18.359 1 81.62 99 THR B CA 1
ATOM 1755 C C . THR B 1 99 ? 7.051 -2.9 17.125 1 81.62 99 THR B C 1
ATOM 1757 O O . THR B 1 99 ? 7.848 -3.832 17.234 1 81.62 99 THR B O 1
ATOM 1760 N N . CYS B 1 100 ? 6.59 -2.562 16.109 1 87.31 100 CYS B N 1
ATOM 1761 C CA . CYS B 1 100 ? 6.961 -3.201 14.852 1 87.31 100 CYS B CA 1
ATOM 1762 C C . CYS B 1 100 ? 7.027 -2.18 13.719 1 87.31 100 CYS B C 1
ATOM 1764 O O . CYS B 1 100 ? 6.219 -1.251 13.664 1 87.31 100 CYS B O 1
ATOM 1766 N N . ARG B 1 101 ? 8.07 -2.391 12.914 1 89.38 101 ARG B N 1
ATOM 1767 C CA . ARG B 1 101 ? 8.188 -1.585 11.703 1 89.38 101 ARG B CA 1
ATOM 1768 C C . ARG B 1 101 ? 7.84 -2.406 10.461 1 89.38 101 ARG B C 1
ATOM 1770 O O . ARG B 1 101 ? 8.359 -3.508 10.273 1 89.38 101 ARG B O 1
ATOM 1777 N N . LEU B 1 102 ? 6.922 -1.873 9.766 1 91.5 102 LEU B N 1
ATOM 1778 C CA . LEU B 1 102 ? 6.488 -2.529 8.539 1 91.5 102 LEU B CA 1
ATOM 1779 C C . LEU B 1 102 ? 6.684 -1.614 7.332 1 91.5 102 LEU B C 1
ATOM 1781 O O . LEU B 1 102 ? 6.34 -0.431 7.387 1 91.5 102 LEU B O 1
ATOM 1785 N N . THR B 1 103 ? 7.371 -2.166 6.316 1 94.56 103 THR B N 1
ATOM 1786 C CA . THR B 1 103 ? 7.441 -1.459 5.043 1 94.56 103 THR B CA 1
ATOM 1787 C C . THR B 1 103 ? 6.727 -2.246 3.947 1 94.56 103 THR B C 1
ATOM 1789 O O . THR B 1 103 ? 6.801 -3.477 3.91 1 94.56 103 THR B O 1
ATOM 1792 N N . PHE B 1 104 ? 6.016 -1.607 3.182 1 95.38 104 PHE B N 1
ATOM 1793 C CA . PHE B 1 104 ? 5.281 -2.186 2.061 1 95.38 104 PHE B CA 1
ATOM 1794 C C . PHE B 1 104 ? 5.574 -1.425 0.773 1 95.38 104 PHE B C 1
ATOM 1796 O O . PHE B 1 104 ? 5.5 -0.195 0.741 1 95.38 104 PHE B O 1
ATOM 1803 N N . HIS B 1 105 ? 5.957 -2.238 -0.198 1 95.81 105 HIS B N 1
ATOM 1804 C CA . HIS B 1 105 ? 6.223 -1.7 -1.527 1 95.81 105 HIS B CA 1
ATOM 1805 C C . HIS B 1 105 ? 5.371 -2.4 -2.584 1 95.81 105 HIS B C 1
ATOM 1807 O O . HIS B 1 105 ? 5.297 -3.631 -2.607 1 95.81 105 HIS B O 1
ATOM 1813 N N . VAL B 1 106 ? 4.68 -1.599 -3.395 1 95.69 106 VAL B N 1
ATOM 1814 C CA . VAL B 1 106 ? 3.914 -2.17 -4.496 1 95.69 106 VAL B CA 1
ATOM 1815 C C . VAL B 1 106 ? 4.297 -1.477 -5.805 1 95.69 106 VAL B C 1
ATOM 1817 O O . VAL B 1 106 ? 4.492 -0.26 -5.832 1 95.69 106 VAL B O 1
ATOM 1820 N N . ASP B 1 107 ? 4.543 -2.273 -6.77 1 94.44 107 ASP B N 1
ATOM 1821 C CA . ASP B 1 107 ? 4.82 -1.847 -8.133 1 94.44 107 ASP B CA 1
ATOM 1822 C C . ASP B 1 107 ? 3.801 -2.43 -9.109 1 94.44 107 ASP B C 1
ATOM 1824 O O . ASP B 1 107 ? 3.629 -3.648 -9.188 1 94.44 107 ASP B O 1
ATOM 1828 N N . PHE B 1 108 ? 3.086 -1.472 -9.781 1 91.25 108 PHE B N 1
ATOM 1829 C CA . PHE B 1 108 ? 2.148 -2.033 -10.742 1 91.25 108 PHE B CA 1
ATOM 1830 C C . PHE B 1 108 ? 2.111 -1.19 -12.016 1 91.25 108 PHE B C 1
ATOM 1832 O O . PHE B 1 108 ? 2.451 -0.006 -11.992 1 91.25 108 PHE B O 1
ATOM 1839 N N . GLU B 1 109 ? 1.835 -1.889 -13.023 1 90.19 109 GLU B N 1
ATOM 1840 C CA . GLU B 1 109 ? 1.59 -1.309 -14.344 1 90.19 109 GLU B CA 1
ATOM 1841 C C . GLU B 1 109 ? 0.162 -1.582 -14.805 1 90.19 109 GLU B C 1
ATOM 1843 O O . GLU B 1 109 ? -0.238 -2.74 -14.953 1 90.19 109 GLU B O 1
ATOM 1848 N N . PHE B 1 110 ? -0.514 -0.439 -14.992 1 86.69 110 PHE B N 1
ATOM 1849 C CA . PHE B 1 110 ? -1.881 -0.592 -15.477 1 86.69 110 PHE B CA 1
ATOM 1850 C C . PHE B 1 110 ? -1.895 -1.05 -16.938 1 86.69 110 PHE B C 1
ATOM 1852 O O . PHE B 1 110 ? -1.07 -0.608 -17.734 1 86.69 110 PHE B O 1
ATOM 1859 N N . SER B 1 111 ? -2.9 -1.897 -17.156 1 84.69 111 SER B N 1
ATOM 1860 C CA . SER B 1 111 ? -3.217 -2.156 -18.562 1 84.69 111 SER B CA 1
ATOM 1861 C C . SER B 1 111 ? -3.961 -0.982 -19.188 1 84.69 111 SER B C 1
ATOM 1863 O O . SER B 1 111 ? -4.379 -0.06 -18.484 1 84.69 111 SER B O 1
ATOM 1865 N N . SER B 1 112 ? -4.109 -1.045 -20.469 1 80.38 112 SER B N 1
ATOM 1866 C CA . SER B 1 112 ? -4.797 0.029 -21.188 1 80.38 112 SER B CA 1
ATOM 1867 C C . SER B 1 112 ? -6.246 0.162 -20.719 1 80.38 112 SER B C 1
ATOM 1869 O O . SER B 1 112 ? -6.777 1.271 -20.625 1 80.38 112 SER B O 1
ATOM 1871 N N . LYS B 1 113 ? -6.863 -0.867 -20.438 1 79.81 113 LYS B N 1
ATOM 1872 C CA . LYS B 1 113 ? -8.266 -0.881 -20.031 1 79.81 113 LYS B CA 1
ATOM 1873 C C . LYS B 1 113 ? -8.453 -0.149 -18.703 1 79.81 113 LYS B C 1
ATOM 1875 O O . LYS B 1 113 ? -9.305 0.735 -18.594 1 79.81 113 LYS B O 1
ATOM 1880 N N . LEU B 1 114 ? -7.68 -0.462 -17.719 1 77.12 114 LEU B N 1
ATOM 1881 C CA . LEU B 1 114 ? -7.805 0.171 -16.422 1 77.12 114 LEU B CA 1
ATOM 1882 C C . LEU B 1 114 ? -7.34 1.624 -16.469 1 77.12 114 LEU B C 1
ATOM 1884 O O . LEU B 1 114 ? -7.953 2.498 -15.852 1 77.12 114 LEU B O 1
ATOM 1888 N N . TYR B 1 115 ? -6.344 1.741 -17.266 1 78.38 115 TYR B N 1
ATOM 1889 C CA . TYR B 1 115 ? -5.809 3.092 -17.391 1 78.38 115 TYR B CA 1
ATOM 1890 C C . TYR B 1 115 ? -6.883 4.062 -17.859 1 78.38 115 TYR B C 1
ATOM 1892 O O . TYR B 1 115 ? -7.074 5.129 -17.281 1 78.38 115 TYR B O 1
ATOM 1900 N N . GLN B 1 116 ? -7.5 3.691 -18.828 1 77.62 116 GLN B N 1
ATOM 1901 C CA . GLN B 1 116 ? -8.531 4.547 -19.406 1 77.62 116 GLN B CA 1
ATOM 1902 C C . GLN B 1 116 ? -9.641 4.836 -18.391 1 77.62 116 GLN B C 1
ATOM 1904 O O . GLN B 1 116 ? -10.117 5.969 -18.297 1 77.62 116 GLN B O 1
ATOM 1909 N N . HIS B 1 117 ? -9.969 3.855 -17.688 1 75.81 117 HIS B N 1
ATOM 1910 C CA . HIS B 1 117 ? -11.039 4.016 -16.719 1 75.81 117 HIS B CA 1
ATOM 1911 C C . HIS B 1 117 ? -10.625 4.953 -15.586 1 75.81 117 HIS B C 1
ATOM 1913 O O . HIS B 1 117 ? -11.391 5.84 -15.195 1 75.81 117 HIS B O 1
ATOM 1919 N N . VAL B 1 118 ? -9.469 4.723 -15.07 1 72.88 118 VAL B N 1
ATOM 1920 C CA . VAL B 1 118 ? -8.977 5.547 -13.969 1 72.88 118 VAL B CA 1
ATOM 1921 C C . VAL B 1 118 ? -8.805 6.988 -14.445 1 72.88 118 VAL B C 1
ATOM 1923 O O . VAL B 1 118 ? -9.141 7.934 -13.727 1 72.88 118 VAL B O 1
ATOM 1926 N N . ALA B 1 119 ? -8.406 7.117 -15.625 1 72.69 119 ALA B N 1
ATOM 1927 C CA . ALA B 1 119 ? -8.242 8.445 -16.219 1 72.69 119 ALA B CA 1
ATOM 1928 C C . ALA B 1 119 ? -9.578 9.164 -16.344 1 72.69 119 ALA B C 1
ATOM 1930 O O . ALA B 1 119 ? -9.656 10.383 -16.141 1 72.69 119 ALA B O 1
ATOM 1931 N N . ASN B 1 120 ? -10.562 8.391 -16.531 1 73.38 120 ASN B N 1
ATOM 1932 C CA . ASN B 1 120 ? -11.875 8.969 -16.766 1 73.38 120 ASN B CA 1
ATOM 1933 C C . ASN B 1 120 ? -12.555 9.352 -15.453 1 73.38 120 ASN B C 1
ATOM 1935 O O . ASN B 1 120 ? -13.469 10.18 -15.445 1 73.38 120 ASN B O 1
ATOM 1939 N N . MET B 1 121 ? -12.266 8.664 -14.445 1 63.09 121 MET B N 1
ATOM 1940 C CA . MET B 1 121 ? -12.867 8.961 -13.148 1 63.09 121 MET B CA 1
ATOM 1941 C C . MET B 1 121 ? -12.555 10.391 -12.727 1 63.09 121 MET B C 1
ATOM 1943 O O . MET B 1 121 ? -13.328 11.008 -11.984 1 63.09 121 MET B O 1
ATOM 1947 N N . PHE B 1 122 ? -11.406 10.898 -13.016 1 57.06 122 PHE B N 1
ATOM 1948 C CA . PHE B 1 122 ? -11.008 12.211 -12.523 1 57.06 122 PHE B CA 1
ATOM 1949 C C . PHE B 1 122 ? -11.109 13.258 -13.625 1 57.06 122 PHE B C 1
ATOM 1951 O O . PHE B 1 122 ? -10.906 14.445 -13.383 1 57.06 122 PHE B O 1
ATOM 1958 N N . PHE B 1 123 ? -11.188 12.797 -14.758 1 53.91 123 PHE B N 1
ATOM 1959 C CA . PHE B 1 123 ? -11.414 13.797 -15.805 1 53.91 123 PHE B CA 1
ATOM 1960 C C . PHE B 1 123 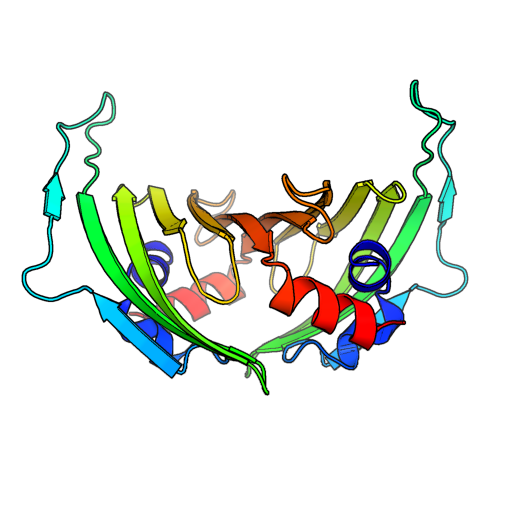? -12.891 13.828 -16.203 1 53.91 123 PHE B C 1
ATOM 1962 O O . PHE B 1 123 ? -13.602 12.836 -16.047 1 53.91 123 PHE B O 1
#

Nearest PDB structures (foldseek):
  5z8o-assembly1_A  TM=7.149E-01  e=2.043E-03  Mycolicibacterium smegmatis MC2 155
  5ygv-assembly1_A  TM=5.714E-01  e=7.428E-02  Arabidopsis thaliana
  4qck-assembly1_A  TM=4.883E-01  e=4.618E+00  Mycobacterium tuberculosis H37Rv
  6z0o-assembly1_F  TM=2.416E-01  e=3.726E+00  synthetic construct
  5z8o-assembly1_A  TM=7.111E-01  e=2.351E-03  Mycolicibacterium smegmatis MC2 155

pLDDT: mean 89.8, std 8.75, range [53.91, 98.44]

Sequence (246 aa):
QVFSVVSNVNDYKLFLPNVKDSAFVKNGKETVSEPDKDGLVEKSSEAYLTVGFPPFVETYTSTVTLKEPVSVRAVSQNMKLFNKLSNYWTIAEGPAENTCRLTFHVDFEFSSKLYQHVANMFFQVFSVVSNVNDYKLFLPNVKDSAFVKNGKETVSEPDKDGLVEKSSEAYLTVGFPPFVETYTSTVTLKEPVSVRAVSQNMKLFNKLSNYWTIAEGPAENTCRLTFHVDFEFSSKLYQHVANMFF

Secondary structure (DSSP, 8-state):
-HHHHHH-GGGHHHH-TTEEEEEEPTT--EEEPPP-TTS--EEEEEEEEEEEETTEEEEEEEEEEEETTTEEEEEEES-SSEEEEEEEEEEEE-SSTT-EEEEEEEEEEE-HHHHHHHHHHH-/-HHHHHH-GGGHHHH-TTEEEEEEPTT--EEEPPP-TTS--EEEEEEEEEEEETTEEEEEEEEEEEETTTEEEEEEES-SSEEEEEEEEEEEE-SSTT-EEEEEEEEEEE-HHHHHHHHHHH-

Foldseek 3Di:
DVQCVVVQQQCCCVPPPFWPGKDFDVVFDKDKDQQDPVGWIKIWGKMWTWGDDVPDIWIFMWIWIDTPPFKIKTWTADTPFWRIKIKMKGKDADPDPPHIDIDMDMDTHTDPVNVVVVVVVVD/DVQCVVVQQQCCCVPPPFWPGKDFDDVFDKDKDQQDPVGWIKIWGKMWTWGDDVPDIWIFMWIWIDTPPFKIKTWTADTDFWRIKIKMKGKDADPDPPHIDIDMDMDTHTDPVNVVVVVVVVD

Solvent-accessible surface area (backbone atoms only — not comparable to full-atom values): 12555 Å² total; per-residue (Å²): 90,72,50,59,60,73,68,37,47,57,52,38,37,78,73,38,91,45,29,75,36,36,32,62,44,80,93,40,70,67,49,72,51,73,60,47,101,86,63,42,39,40,37,33,35,33,29,36,41,27,36,47,54,88,93,46,69,48,74,48,60,27,49,33,36,38,30,72,74,38,37,40,33,36,41,31,63,76,46,86,53,29,48,30,40,35,39,38,37,40,47,42,78,32,97,49,84,64,24,34,28,41,36,40,38,37,40,35,25,38,19,52,68,44,34,52,50,60,38,47,74,77,90,89,73,51,58,61,72,67,38,48,56,53,39,37,77,74,38,91,48,28,76,36,37,31,61,46,80,93,41,70,66,48,72,52,72,60,48,98,86,63,42,40,40,39,34,35,33,30,37,40,26,38,48,53,88,92,46,70,50,73,48,59,27,49,34,35,37,30,72,73,39,36,40,34,36,42,32,61,75,46,85,54,29,48,29,41,35,39,39,37,39,48,41,76,33,97,49,84,64,24,34,28,40,36,41,37,36,40,35,25,39,18,54,68,43,34,54,51,60,37,47,73,78,91

Radius of gyration: 19.08 Å; Cα contacts (8 Å, |Δi|>4): 544; chains: 2; bounding box: 41×57×48 Å